Protein AF-A0A7J8CM14-F1 (afdb_monomer_lite)

pLDDT: mean 86.05, std 6.3, range [53.97, 96.69]

Sequence (185 aa):
MSWVIPVFVGLSCFGSVNGSLFTSSRLFFVGSREGHLPSILSMIHPQLLTPVPSLVFTCVMTLLYAFSSDILSVINFFSFFNWLCVALAIIGMLWLRYKRPELERPIKVNLALPVFFILACLFLIAVSFWTTPVECGIGFVIILSGLPVYYLGVQWKNKPKWLLQGIFSTTVFCQKLMQVVPQET

Organism: Rousettus aegyptiacus (NCBI:txid9407)

Structure (mmCIF, N/CA/C/O backbone):
data_AF-A0A7J8CM14-F1
#
_entry.id   AF-A0A7J8CM14-F1
#
loop_
_atom_site.group_PDB
_atom_site.id
_atom_site.type_symbol
_atom_site.label_atom_id
_atom_site.label_alt_id
_atom_site.label_comp_id
_atom_site.label_asym_id
_atom_site.label_entity_id
_atom_site.label_seq_id
_atom_site.pdbx_PDB_ins_code
_atom_site.Cartn_x
_atom_site.Cartn_y
_atom_site.Cartn_z
_atom_site.occupancy
_atom_site.B_iso_or_equiv
_atom_site.auth_seq_id
_atom_site.auth_comp_id
_atom_site.auth_asym_id
_atom_site.auth_atom_id
_atom_site.pdbx_PDB_model_num
ATOM 1 N N . MET A 1 1 ? 32.135 20.208 8.053 1.00 61.41 1 MET A N 1
ATOM 2 C CA . MET A 1 1 ? 31.569 19.376 6.965 1.00 61.41 1 MET A CA 1
ATOM 3 C C . MET A 1 1 ? 30.864 18.105 7.459 1.00 61.41 1 MET A C 1
ATOM 5 O O . MET A 1 1 ? 29.806 17.808 6.931 1.00 61.41 1 MET A O 1
ATOM 9 N N . SER A 1 2 ? 31.369 17.393 8.482 1.00 74.38 2 SER A N 1
ATOM 10 C CA . SER A 1 2 ? 30.789 16.113 8.959 1.00 74.38 2 SER A CA 1
ATOM 11 C C . SER A 1 2 ? 29.332 16.179 9.470 1.00 74.38 2 SER A C 1
ATOM 13 O O . SER A 1 2 ? 28.597 15.218 9.316 1.00 74.38 2 SER A O 1
ATOM 15 N N . TRP A 1 3 ? 28.868 17.311 10.018 1.00 88.88 3 TRP A N 1
ATOM 16 C CA . TRP A 1 3 ? 27.496 17.442 10.550 1.00 88.88 3 TRP A CA 1
ATOM 17 C C . TRP A 1 3 ? 26.429 17.710 9.478 1.00 88.88 3 TRP A C 1
ATOM 19 O O . TRP A 1 3 ? 25.265 17.366 9.638 1.00 88.88 3 TRP A O 1
ATOM 29 N N . VAL A 1 4 ? 26.829 18.299 8.355 1.00 93.19 4 VAL A N 1
ATOM 30 C CA . VAL A 1 4 ? 25.892 18.802 7.345 1.00 93.19 4 VAL A CA 1
ATOM 31 C C . VAL A 1 4 ? 25.225 17.646 6.593 1.00 93.19 4 VAL A C 1
ATOM 33 O O . VAL A 1 4 ? 24.007 17.621 6.442 1.00 93.19 4 VAL A O 1
ATOM 36 N N . ILE A 1 5 ? 26.017 16.649 6.188 1.00 93.69 5 ILE A N 1
ATOM 37 C CA . ILE A 1 5 ? 25.542 15.462 5.465 1.00 93.69 5 ILE A CA 1
ATOM 38 C C . ILE A 1 5 ? 24.497 14.660 6.272 1.00 93.69 5 ILE A C 1
ATOM 40 O O . ILE A 1 5 ? 23.399 14.467 5.752 1.00 93.69 5 ILE A O 1
ATOM 44 N N . PRO A 1 6 ? 24.752 14.218 7.522 1.00 94.56 6 PRO A N 1
ATOM 45 C CA . PRO A 1 6 ? 23.778 13.427 8.274 1.00 94.56 6 PRO A CA 1
ATOM 46 C C . PRO A 1 6 ? 22.509 14.214 8.619 1.00 94.56 6 PRO A C 1
ATOM 48 O O . PRO A 1 6 ? 21.431 13.627 8.633 1.00 94.56 6 PRO A O 1
ATOM 51 N N . VAL A 1 7 ? 22.599 15.533 8.838 1.00 95.56 7 VAL A N 1
ATOM 52 C CA . VAL A 1 7 ? 21.413 16.371 9.080 1.00 95.56 7 VAL A CA 1
ATOM 53 C C . VAL A 1 7 ? 20.518 16.423 7.844 1.00 95.56 7 VAL A C 1
ATOM 55 O O . VAL A 1 7 ? 19.319 16.168 7.950 1.00 95.56 7 VAL A O 1
ATOM 58 N N . PHE A 1 8 ? 21.078 16.692 6.661 1.00 94.69 8 PHE A N 1
ATOM 59 C CA . PHE A 1 8 ? 20.281 16.729 5.432 1.00 94.69 8 PHE A CA 1
ATOM 60 C C . PHE A 1 8 ? 19.701 15.360 5.063 1.00 94.69 8 PHE A C 1
ATOM 62 O O . PHE A 1 8 ? 18.541 15.284 4.655 1.00 94.69 8 PHE A O 1
ATOM 69 N N . VAL A 1 9 ? 20.462 14.277 5.257 1.00 95.38 9 VAL A N 1
ATOM 70 C CA . VAL A 1 9 ? 19.959 12.909 5.048 1.00 95.38 9 VAL A CA 1
ATOM 71 C C . VAL A 1 9 ? 18.821 12.597 6.026 1.00 95.38 9 VAL A C 1
ATOM 73 O O . VAL A 1 9 ? 17.769 12.123 5.602 1.00 95.38 9 VAL A O 1
ATOM 76 N N . GLY A 1 10 ? 18.974 12.942 7.309 1.00 95.31 10 GLY A N 1
ATOM 77 C CA . GLY A 1 10 ? 17.932 12.754 8.321 1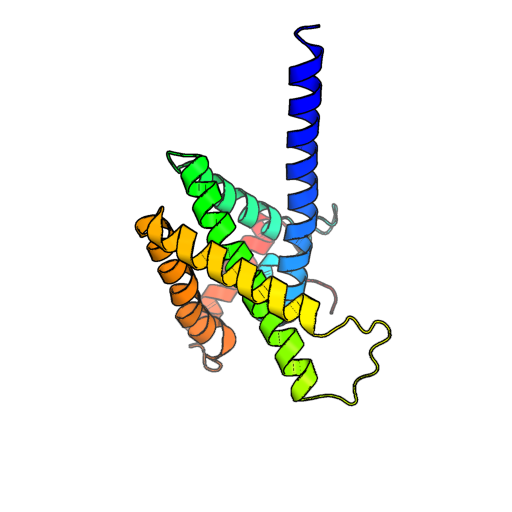.00 95.31 10 GLY A CA 1
ATOM 78 C C . GLY A 1 10 ? 16.641 13.512 7.998 1.00 95.31 10 GLY A C 1
ATOM 79 O O . GLY A 1 10 ? 15.555 12.933 8.061 1.00 95.31 10 GLY A O 1
ATOM 80 N N . LEU A 1 11 ? 16.750 14.776 7.574 1.00 95.19 11 LEU A N 1
ATOM 81 C CA . LEU A 1 11 ? 15.602 15.585 7.146 1.00 95.19 11 LEU A CA 1
ATOM 82 C C . LEU A 1 11 ? 14.903 14.998 5.909 1.00 95.19 11 LEU A C 1
ATOM 84 O O . LEU A 1 11 ? 13.673 15.003 5.842 1.00 95.19 11 LEU A O 1
ATOM 88 N N . SER A 1 12 ? 15.664 14.453 4.954 1.00 96.69 12 SER A N 1
ATOM 89 C CA . SER A 1 12 ? 15.110 13.797 3.763 1.00 96.69 12 SER A CA 1
ATOM 90 C C . SER A 1 12 ? 14.323 12.530 4.118 1.00 96.69 12 SER A C 1
ATOM 92 O O . SER A 1 12 ? 13.174 12.376 3.692 1.00 96.69 12 SER A O 1
ATOM 94 N N . CYS A 1 13 ? 14.889 11.659 4.962 1.00 94.69 13 CYS A N 1
ATOM 95 C CA . CYS A 1 13 ? 14.205 10.454 5.434 1.00 94.69 13 CYS A CA 1
ATOM 96 C C . CYS A 1 13 ? 12.931 10.798 6.221 1.00 94.69 13 CYS A C 1
ATOM 98 O O . CYS A 1 13 ? 11.880 10.205 5.974 1.00 94.69 13 CYS A O 1
ATOM 100 N N . PHE A 1 14 ? 12.998 11.794 7.110 1.00 94.38 14 PHE A N 1
ATOM 101 C CA . PHE A 1 14 ? 11.840 12.259 7.877 1.00 94.38 14 PHE A CA 1
ATOM 102 C C . PHE A 1 14 ? 10.721 12.791 6.968 1.00 94.38 14 PHE A C 1
ATOM 104 O O . PHE A 1 14 ? 9.555 12.425 7.131 1.00 94.38 14 PHE A O 1
ATOM 111 N N . GLY A 1 15 ? 11.076 13.599 5.964 1.00 95.50 15 GLY A N 1
ATOM 112 C CA . GLY A 1 15 ? 10.125 14.119 4.982 1.00 95.50 15 GLY A CA 1
ATOM 113 C C . GLY A 1 15 ? 9.437 13.015 4.171 1.00 95.50 15 GLY A C 1
ATOM 114 O O . GLY A 1 15 ? 8.220 13.061 3.989 1.00 95.50 15 GLY A O 1
ATOM 115 N N . SER A 1 16 ? 10.189 11.997 3.738 1.00 94.44 16 SER A N 1
ATOM 116 C CA . SER A 1 16 ? 9.655 10.863 2.967 1.00 94.44 16 SER A CA 1
ATOM 117 C C . SER A 1 16 ? 8.618 10.048 3.753 1.00 94.44 16 SER A C 1
ATOM 119 O O . SER A 1 16 ? 7.530 9.752 3.245 1.00 94.44 16 SER A O 1
ATOM 121 N N . VAL A 1 17 ? 8.904 9.742 5.024 1.00 93.12 17 VAL A N 1
ATOM 122 C CA . VAL A 1 17 ? 7.970 9.000 5.888 1.00 93.12 17 VAL A CA 1
ATOM 123 C C . VAL A 1 17 ? 6.713 9.827 6.167 1.00 93.12 17 VAL A C 1
ATOM 125 O O . VAL A 1 17 ? 5.603 9.304 6.060 1.00 93.12 17 VAL A O 1
ATOM 128 N N . ASN A 1 18 ? 6.858 11.127 6.441 1.00 93.25 18 ASN A N 1
ATOM 129 C CA . ASN A 1 18 ? 5.711 12.007 6.671 1.00 93.25 18 ASN A CA 1
ATOM 130 C C . ASN A 1 18 ? 4.802 12.113 5.426 1.00 93.25 18 ASN A C 1
ATOM 132 O O . ASN A 1 18 ? 3.582 11.985 5.523 1.00 93.25 18 ASN A O 1
ATOM 136 N N . GLY A 1 19 ? 5.389 12.259 4.232 1.00 92.38 19 GLY A N 1
ATOM 137 C CA . GLY A 1 19 ? 4.636 12.260 2.970 1.00 92.38 19 GLY A CA 1
ATOM 138 C C . GLY A 1 19 ? 3.918 10.932 2.690 1.00 92.38 19 GLY A C 1
ATOM 139 O O . GLY A 1 19 ? 2.783 10.915 2.198 1.00 92.38 19 GLY A O 1
ATOM 140 N N . SER A 1 20 ? 4.546 9.815 3.059 1.00 90.62 20 SER A N 1
ATOM 141 C CA . SER A 1 20 ? 3.954 8.481 2.921 1.00 90.62 20 SER A CA 1
ATOM 142 C C . SER A 1 20 ? 2.736 8.301 3.834 1.00 90.62 20 SER A C 1
ATOM 144 O O . SER A 1 20 ? 1.719 7.772 3.386 1.00 90.62 20 SER A O 1
ATOM 146 N N . LEU A 1 21 ? 2.778 8.812 5.072 1.00 89.94 21 LEU A N 1
ATOM 147 C CA . LEU A 1 21 ? 1.639 8.760 6.003 1.00 89.94 21 LEU A CA 1
ATOM 148 C C . LEU A 1 21 ? 0.408 9.500 5.457 1.00 89.94 21 LEU A C 1
ATOM 150 O O . LEU A 1 21 ? -0.709 8.975 5.526 1.00 89.94 21 LEU A O 1
ATOM 154 N N . PHE A 1 22 ? 0.602 10.674 4.848 1.00 88.62 22 PHE A N 1
ATOM 155 C CA . PHE A 1 22 ? -0.498 11.398 4.204 1.00 88.62 22 PHE A CA 1
ATOM 156 C C . PHE A 1 22 ? -1.107 10.613 3.041 1.00 88.62 22 PHE A C 1
ATOM 158 O O . PHE A 1 22 ? -2.332 10.547 2.919 1.00 88.62 22 PHE A O 1
ATOM 165 N N . THR A 1 23 ? -0.279 9.979 2.210 1.00 89.75 23 THR A N 1
ATOM 166 C CA . THR A 1 23 ? -0.758 9.206 1.055 1.00 89.75 23 THR A CA 1
ATOM 167 C C . THR A 1 23 ? -1.528 7.955 1.489 1.00 89.75 23 THR A C 1
ATOM 169 O O . THR A 1 23 ? -2.623 7.708 0.977 1.00 89.75 23 THR A O 1
ATOM 172 N N . SER A 1 24 ? -1.022 7.213 2.479 1.00 86.75 24 SER A N 1
ATOM 173 C CA . SER A 1 24 ? -1.667 5.994 2.989 1.00 86.75 24 SER A CA 1
ATOM 174 C C . SER A 1 24 ? -3.072 6.256 3.532 1.00 86.75 24 SER A C 1
ATOM 176 O O . SER A 1 24 ? -3.997 5.502 3.232 1.00 86.75 24 SER A O 1
ATOM 178 N N . SER A 1 25 ? -3.275 7.362 4.258 1.00 85.94 25 SER A N 1
ATOM 179 C CA . SER A 1 25 ? -4.598 7.718 4.795 1.00 85.94 25 SER A CA 1
ATOM 180 C C . SER A 1 25 ? -5.684 7.849 3.712 1.00 85.94 25 SER A C 1
ATOM 182 O O . SER A 1 25 ? -6.816 7.402 3.906 1.00 85.94 25 SER A O 1
ATOM 184 N N . ARG A 1 26 ? -5.333 8.378 2.529 1.00 86.75 26 ARG A N 1
ATOM 185 C CA . ARG A 1 26 ? -6.262 8.526 1.395 1.00 86.75 26 ARG A CA 1
ATOM 186 C C . ARG A 1 26 ? -6.663 7.180 0.796 1.00 86.75 26 ARG A C 1
ATOM 188 O O . ARG A 1 26 ? -7.805 7.020 0.369 1.00 86.75 26 ARG A O 1
ATOM 195 N N . LEU A 1 27 ? -5.751 6.209 0.788 1.00 87.94 27 LEU A N 1
ATOM 196 C CA . LEU A 1 27 ? -6.038 4.858 0.308 1.00 87.94 27 LEU A CA 1
ATOM 197 C C . LEU A 1 27 ? -7.065 4.166 1.214 1.00 87.94 27 LEU A C 1
ATOM 199 O O . LEU A 1 27 ? -8.044 3.610 0.713 1.00 87.94 27 LEU A O 1
ATOM 203 N N . PHE A 1 28 ? -6.899 4.262 2.538 1.00 85.06 28 PHE A N 1
ATOM 204 C CA . PHE A 1 28 ? -7.862 3.709 3.499 1.00 85.06 28 PHE A CA 1
ATOM 205 C C . PHE A 1 28 ? -9.237 4.379 3.403 1.00 85.06 28 PHE A C 1
ATOM 207 O O . PHE A 1 28 ? -10.262 3.699 3.491 1.00 85.06 28 PHE A O 1
ATOM 214 N N . PHE A 1 29 ? -9.264 5.692 3.154 1.00 81.81 29 PHE A N 1
ATOM 215 C CA . PHE A 1 29 ? -10.496 6.448 2.944 1.00 81.81 29 PHE A CA 1
ATOM 216 C C . PHE A 1 29 ? -11.317 5.876 1.779 1.00 81.81 29 PHE A C 1
ATOM 218 O O . PHE A 1 29 ? -12.462 5.466 1.975 1.00 81.81 29 PHE A O 1
ATOM 225 N N . VAL A 1 30 ? -10.716 5.762 0.590 1.00 85.81 30 VAL A N 1
ATOM 226 C CA . VAL A 1 30 ? -11.401 5.231 -0.602 1.00 85.81 30 VAL A CA 1
ATOM 227 C C . VAL A 1 30 ? -11.743 3.747 -0.435 1.00 85.81 30 VAL A C 1
ATOM 229 O O . VAL A 1 30 ? -12.861 3.341 -0.741 1.00 85.81 30 VAL A O 1
ATOM 232 N N . GLY A 1 31 ? -10.834 2.941 0.123 1.00 84.31 31 GLY A N 1
ATOM 233 C CA . GLY A 1 31 ? -11.069 1.507 0.325 1.00 84.31 31 GLY A CA 1
ATOM 234 C C . GLY A 1 31 ? -12.245 1.203 1.262 1.00 84.31 31 GLY A C 1
ATOM 235 O O . GLY A 1 31 ? -12.968 0.227 1.059 1.00 84.31 31 GLY A O 1
ATOM 236 N N . SER A 1 32 ? -12.478 2.051 2.265 1.00 82.56 32 SER A N 1
ATOM 237 C CA . SER A 1 32 ? -13.653 1.936 3.137 1.00 82.56 32 SER A CA 1
ATOM 238 C C . SER A 1 32 ? -14.958 2.348 2.446 1.00 82.56 32 SER A C 1
ATOM 240 O O . SER A 1 32 ? -15.997 1.740 2.693 1.00 82.56 32 SER A O 1
ATOM 242 N N . ARG A 1 33 ? -14.904 3.352 1.558 1.00 79.94 33 ARG A N 1
ATOM 243 C CA . ARG A 1 33 ? -16.070 3.893 0.850 1.00 79.94 33 ARG A CA 1
ATOM 244 C C . ARG A 1 33 ? -16.622 2.890 -0.160 1.00 79.94 33 ARG A C 1
ATOM 246 O O . ARG A 1 33 ? -17.831 2.778 -0.306 1.00 79.94 33 ARG A O 1
ATOM 253 N N . GLU A 1 34 ? -15.739 2.113 -0.780 1.00 82.50 34 GLU A N 1
ATOM 254 C CA . GLU A 1 34 ? -16.101 0.984 -1.647 1.00 82.50 34 GLU A CA 1
ATOM 255 C C . GLU A 1 34 ? -16.547 -0.268 -0.856 1.00 82.50 34 GLU A C 1
ATOM 257 O O . GLU A 1 34 ? -16.848 -1.309 -1.436 1.00 82.50 34 GLU A O 1
ATOM 262 N N . GLY A 1 35 ? -16.585 -0.206 0.483 1.00 78.00 35 GLY A N 1
ATOM 263 C CA . GLY A 1 35 ? -17.043 -1.305 1.340 1.00 78.00 35 GLY A CA 1
ATOM 264 C C . GLY A 1 35 ? -16.062 -2.476 1.467 1.00 78.00 35 GLY A C 1
ATOM 265 O O . GLY A 1 35 ? -16.425 -3.522 2.007 1.00 78.00 35 GLY A O 1
ATOM 266 N N . HIS A 1 36 ? -14.821 -2.322 0.992 1.00 79.00 36 HIS A N 1
ATOM 267 C CA . HIS A 1 36 ? -13.783 -3.352 1.095 1.00 79.00 36 HIS A CA 1
ATOM 268 C C . HIS A 1 36 ? -13.113 -3.392 2.470 1.00 79.00 36 HIS A C 1
ATOM 270 O O . HIS A 1 36 ? -12.646 -4.448 2.898 1.00 79.00 36 HIS A O 1
ATOM 276 N N . LEU A 1 37 ? -13.066 -2.253 3.162 1.00 79.19 37 LEU A N 1
ATOM 277 C CA . LEU A 1 37 ? -12.474 -2.121 4.489 1.00 79.19 37 LEU A CA 1
ATOM 278 C C . LEU A 1 37 ? -13.529 -1.726 5.531 1.00 79.19 37 LEU A C 1
ATOM 280 O O . LEU A 1 37 ? -14.494 -1.041 5.188 1.00 79.19 37 LEU A O 1
ATOM 284 N N . PRO A 1 38 ? -13.348 -2.108 6.811 1.00 77.44 38 PRO A N 1
ATOM 285 C CA . PRO A 1 38 ? -14.219 -1.654 7.888 1.00 77.44 38 PRO A CA 1
ATOM 286 C C . PRO A 1 38 ? -14.292 -0.125 7.928 1.00 77.44 38 PRO A C 1
ATOM 288 O O . PRO A 1 38 ? -13.261 0.549 7.885 1.00 77.44 38 PRO A O 1
ATOM 291 N N . SER A 1 39 ? -15.501 0.419 8.080 1.00 76.44 39 SER A N 1
ATOM 292 C CA . SER A 1 39 ? -15.763 1.868 8.095 1.00 76.44 39 SER A CA 1
ATOM 293 C C . SER A 1 39 ? -15.000 2.624 9.185 1.00 76.44 39 SER A C 1
ATOM 295 O O . SER A 1 39 ? -14.860 3.837 9.112 1.00 76.44 39 SER A O 1
ATOM 297 N N . ILE A 1 40 ? -14.464 1.924 10.187 1.00 78.12 40 ILE A N 1
ATOM 298 C CA . ILE A 1 40 ? -13.674 2.532 11.253 1.00 78.12 40 ILE A CA 1
ATOM 299 C C . ILE A 1 40 ? -12.331 3.090 10.784 1.00 78.12 40 ILE A C 1
ATOM 301 O O . ILE A 1 40 ? -11.868 4.092 11.325 1.00 78.12 40 ILE A O 1
ATOM 305 N N . LEU A 1 41 ? -11.717 2.482 9.762 1.00 78.88 41 LEU A N 1
ATOM 306 C CA . LEU A 1 41 ? -10.418 2.930 9.252 1.00 78.88 41 LEU A CA 1
ATOM 307 C C . LEU A 1 41 ? -10.509 4.293 8.559 1.00 78.88 41 LEU A C 1
ATOM 309 O O . LEU A 1 41 ? -9.484 4.935 8.356 1.00 78.88 41 LEU A O 1
ATOM 313 N N . SER A 1 42 ? -11.709 4.744 8.205 1.00 80.62 42 SER A N 1
ATOM 314 C CA . SER A 1 42 ? -11.925 6.001 7.499 1.00 80.62 42 SER A CA 1
ATOM 315 C C . SER A 1 42 ? -12.611 7.076 8.333 1.00 80.62 42 SER A C 1
ATOM 317 O O . SER A 1 42 ? -12.946 8.140 7.809 1.00 80.62 42 SER A O 1
ATOM 319 N N . MET A 1 43 ? -12.789 6.817 9.631 1.00 82.50 43 MET A N 1
ATOM 320 C CA . MET A 1 43 ? -13.311 7.793 10.579 1.00 82.50 43 MET A CA 1
ATOM 321 C C . MET A 1 43 ? -12.281 8.879 10.880 1.00 82.50 43 MET A C 1
ATOM 323 O O . MET A 1 43 ? -11.069 8.639 10.896 1.00 82.50 43 MET A O 1
ATOM 327 N N . ILE A 1 44 ? -12.788 10.080 11.137 1.00 85.31 44 ILE A N 1
ATOM 328 C CA . ILE A 1 44 ? -11.993 11.297 11.287 1.00 85.31 44 ILE A CA 1
ATOM 329 C C . ILE A 1 44 ? -12.231 11.871 12.685 1.00 85.31 44 ILE A C 1
ATOM 331 O O . ILE A 1 44 ? -13.338 11.807 13.219 1.00 85.31 44 ILE A O 1
ATOM 335 N N . HIS A 1 45 ? -11.188 12.412 13.308 1.00 84.25 45 HIS A N 1
ATOM 336 C CA . HIS A 1 45 ? -11.318 13.101 14.588 1.00 84.25 45 HIS A CA 1
ATOM 337 C C . HIS A 1 45 ? -11.973 14.489 14.397 1.00 84.25 45 HIS A C 1
ATOM 339 O O . HIS A 1 45 ? -11.495 15.254 13.560 1.00 84.25 45 HIS A O 1
ATOM 345 N N . PRO A 1 46 ? -13.024 14.866 15.153 1.00 80.81 46 PRO A N 1
ATOM 346 C CA . PRO A 1 46 ? -13.824 16.062 14.869 1.00 80.81 46 PRO A CA 1
ATOM 347 C C . PRO A 1 46 ? -13.096 17.393 15.103 1.00 80.81 46 PRO A C 1
ATOM 349 O O . PRO A 1 46 ? -13.412 18.371 14.438 1.00 80.81 46 PRO A O 1
ATOM 352 N N . GLN A 1 47 ? -12.128 17.458 16.026 1.00 81.50 47 GLN A N 1
ATOM 353 C CA . GLN A 1 47 ? -11.420 18.713 16.328 1.00 81.50 47 GLN A CA 1
ATOM 354 C C . GLN A 1 47 ? -10.218 18.956 15.409 1.00 81.50 47 GLN A C 1
ATOM 356 O O . GLN A 1 47 ? -10.007 20.069 14.941 1.00 81.50 47 GLN A O 1
ATOM 361 N N . LEU A 1 48 ? -9.423 17.912 15.160 1.00 81.06 48 LEU A N 1
ATOM 362 C CA . LEU A 1 48 ? -8.169 18.008 14.399 1.00 81.06 48 LEU A CA 1
ATOM 363 C C . LEU A 1 48 ? -8.334 17.619 12.926 1.00 81.06 48 LEU A C 1
ATOM 365 O O . LEU A 1 48 ? -7.402 17.795 12.148 1.00 81.06 48 LEU A O 1
ATOM 369 N N . LEU A 1 49 ? -9.490 17.061 12.547 1.00 82.81 49 LEU A N 1
ATOM 370 C CA . LEU A 1 49 ? -9.783 16.557 11.202 1.00 82.81 49 LEU A CA 1
ATOM 371 C C . LEU A 1 49 ? -8.751 15.533 10.693 1.00 82.81 49 LEU A C 1
ATOM 373 O O . LEU A 1 49 ? -8.533 15.382 9.492 1.00 82.81 49 LEU A O 1
ATOM 377 N N . THR A 1 50 ? -8.117 14.798 11.611 1.00 83.56 50 THR A N 1
ATOM 378 C CA . THR A 1 50 ? -7.102 13.789 11.295 1.00 83.56 50 THR A CA 1
ATOM 379 C C . THR A 1 50 ? -7.692 12.373 11.308 1.00 83.56 50 THR A C 1
ATOM 381 O O . THR A 1 50 ? -8.473 12.030 12.203 1.00 83.56 50 THR A O 1
ATOM 384 N N . PRO A 1 51 ? -7.323 11.504 10.346 1.00 84.62 51 PRO A N 1
ATOM 385 C CA . PRO A 1 51 ? -7.789 10.119 10.297 1.00 84.62 51 PRO A CA 1
ATOM 386 C C . PRO A 1 51 ? -6.960 9.226 11.239 1.00 84.62 51 PRO A C 1
ATOM 388 O O . PRO A 1 51 ? -6.163 8.391 10.801 1.00 84.62 51 PRO A O 1
ATOM 391 N N . VAL A 1 52 ? -7.141 9.411 12.552 1.00 86.31 52 VAL A N 1
ATOM 392 C CA . VAL A 1 52 ? -6.381 8.730 13.622 1.00 86.31 52 VAL A CA 1
ATOM 393 C C . VAL A 1 52 ? -6.341 7.198 13.467 1.00 86.31 52 VAL A C 1
ATOM 395 O O . VAL A 1 52 ? -5.240 6.647 13.518 1.00 86.31 52 VAL A O 1
ATOM 398 N N . PRO A 1 53 ? -7.455 6.478 13.208 1.00 85.44 53 PRO A N 1
ATOM 399 C CA . PRO A 1 53 ? -7.437 5.015 13.162 1.00 85.44 53 PRO A CA 1
ATOM 400 C C . PRO A 1 53 ? -6.569 4.469 12.019 1.00 85.44 53 PRO A C 1
ATOM 402 O O . PRO A 1 53 ? -5.855 3.484 12.200 1.00 85.44 53 PRO A O 1
ATOM 405 N N . SER A 1 54 ? -6.573 5.139 10.858 1.00 86.25 54 SER A N 1
ATOM 406 C CA . SER A 1 54 ? -5.735 4.767 9.707 1.00 86.25 54 SER A CA 1
ATOM 407 C C . SER A 1 54 ? -4.240 4.947 9.988 1.00 86.25 54 SER A C 1
ATOM 409 O O . SER A 1 54 ? -3.420 4.109 9.600 1.00 86.25 54 SER A O 1
ATOM 411 N N . LEU A 1 55 ? -3.883 6.015 10.709 1.00 88.31 55 LEU A N 1
ATOM 412 C CA . LEU A 1 55 ? -2.505 6.317 11.087 1.00 88.31 55 LEU A CA 1
ATOM 413 C C . LEU A 1 55 ? -1.996 5.319 12.125 1.00 88.31 55 LEU A C 1
ATOM 415 O O . LEU A 1 55 ? -0.8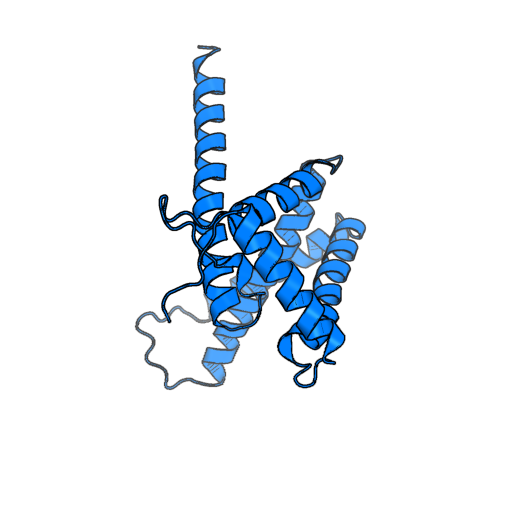94 4.797 11.974 1.00 88.31 55 LEU A O 1
ATOM 419 N N . VAL A 1 56 ? -2.817 4.998 13.129 1.00 90.19 56 VAL A N 1
ATOM 420 C CA . VAL A 1 56 ? -2.496 3.971 14.130 1.00 90.19 56 VAL A CA 1
ATOM 421 C C . VAL A 1 56 ? -2.300 2.615 13.455 1.00 90.19 56 VAL A C 1
ATOM 423 O O . VAL A 1 56 ? -1.297 1.955 13.713 1.00 90.19 56 VAL A O 1
ATOM 426 N N . PHE A 1 57 ? -3.190 2.223 12.539 1.00 89.62 57 PHE A N 1
ATOM 427 C CA . PHE A 1 57 ? -3.055 0.968 11.796 1.00 89.62 57 PHE A CA 1
ATOM 428 C C . PHE A 1 57 ? -1.760 0.915 10.973 1.00 89.62 57 PHE A C 1
ATOM 430 O O . PHE A 1 57 ? -1.023 -0.068 11.039 1.00 89.62 57 PHE A O 1
ATOM 437 N N . THR A 1 58 ? -1.443 1.993 10.250 1.00 90.38 58 THR A N 1
ATOM 438 C CA . THR A 1 58 ? -0.198 2.093 9.471 1.00 90.38 58 THR A CA 1
ATOM 439 C C . THR A 1 58 ? 1.030 2.021 10.381 1.00 90.38 58 THR A C 1
ATOM 441 O O . THR A 1 58 ? 1.987 1.323 10.064 1.00 90.38 58 THR A O 1
ATOM 444 N N . CYS A 1 59 ? 0.997 2.691 11.536 1.00 90.88 59 CYS A N 1
ATOM 445 C CA . CYS A 1 59 ? 2.077 2.668 12.521 1.00 90.88 59 CYS A CA 1
ATOM 446 C C . CYS A 1 59 ? 2.313 1.256 13.077 1.00 90.88 59 CYS A C 1
ATOM 448 O O . CYS A 1 59 ? 3.444 0.775 13.066 1.00 90.88 59 CYS A O 1
ATOM 450 N N . VAL A 1 60 ? 1.246 0.560 13.485 1.00 92.56 60 VAL A N 1
ATOM 451 C CA . VAL A 1 60 ? 1.327 -0.823 13.980 1.00 92.56 60 VAL A CA 1
ATOM 452 C C . VAL A 1 60 ? 1.912 -1.748 12.913 1.00 92.56 60 VAL A C 1
ATOM 454 O O . VAL A 1 60 ? 2.816 -2.521 13.217 1.00 92.56 60 VAL A O 1
ATOM 457 N N . MET A 1 61 ? 1.463 -1.637 11.659 1.00 90.00 61 MET A N 1
ATOM 458 C CA . MET A 1 61 ? 2.007 -2.444 10.562 1.00 90.00 61 MET A CA 1
ATOM 459 C C . MET A 1 61 ? 3.493 -2.159 10.317 1.00 90.00 61 MET A C 1
ATOM 461 O O . MET A 1 61 ? 4.276 -3.095 10.185 1.00 90.00 61 MET A O 1
ATOM 465 N N . THR A 1 62 ? 3.914 -0.892 10.327 1.00 90.19 62 THR A N 1
ATOM 466 C CA . THR A 1 62 ? 5.334 -0.524 10.193 1.00 90.19 62 THR A CA 1
ATOM 467 C C . THR A 1 62 ? 6.184 -1.085 11.334 1.00 90.19 62 THR A C 1
ATOM 469 O O . THR A 1 62 ? 7.275 -1.595 11.088 1.00 90.19 62 THR A O 1
ATOM 472 N N . LEU A 1 63 ? 5.686 -1.047 12.574 1.00 90.94 63 LEU A N 1
ATOM 473 C CA . LEU A 1 63 ? 6.378 -1.633 13.727 1.00 90.94 63 LEU A CA 1
ATOM 474 C C . LEU A 1 63 ? 6.502 -3.157 13.616 1.00 90.94 63 LEU A C 1
ATOM 476 O O . LEU A 1 63 ? 7.527 -3.704 14.007 1.00 90.94 63 LEU A O 1
ATOM 480 N N . LEU A 1 64 ? 5.509 -3.843 13.039 1.00 89.38 64 LEU A N 1
ATOM 481 C CA . LEU A 1 64 ? 5.618 -5.278 12.761 1.00 89.38 64 LEU A CA 1
ATOM 482 C C . LEU A 1 64 ? 6.752 -5.580 11.770 1.00 89.38 64 LEU A C 1
ATOM 484 O O . LEU A 1 64 ? 7.520 -6.511 11.998 1.00 89.38 64 LEU A O 1
ATOM 488 N N . TYR A 1 65 ? 6.909 -4.771 10.718 1.00 85.44 65 TYR A N 1
ATOM 489 C CA . TYR A 1 65 ? 8.030 -4.912 9.778 1.00 85.44 65 TYR A CA 1
ATOM 490 C C . TYR A 1 65 ? 9.389 -4.543 10.391 1.00 85.44 65 TYR A C 1
ATOM 492 O O . TYR A 1 65 ? 10.412 -5.046 9.930 1.00 85.44 65 TYR A O 1
ATOM 500 N N . ALA A 1 66 ? 9.422 -3.721 11.445 1.00 87.31 66 ALA A N 1
ATOM 501 C CA . ALA A 1 66 ? 10.659 -3.366 12.143 1.00 87.31 66 ALA A CA 1
ATOM 502 C C . ALA A 1 66 ? 11.305 -4.552 12.886 1.00 87.31 66 ALA A C 1
ATOM 504 O O . ALA A 1 66 ? 12.494 -4.500 13.183 1.00 87.31 66 ALA A O 1
ATOM 505 N N . PHE A 1 67 ? 10.554 -5.627 13.154 1.00 86.00 67 PHE A N 1
ATOM 506 C CA . PHE A 1 67 ? 11.106 -6.872 13.704 1.00 86.00 67 PHE A CA 1
ATOM 507 C C . PHE A 1 67 ? 11.842 -7.734 12.667 1.00 86.00 67 PHE A C 1
ATOM 509 O O . PHE A 1 67 ? 12.405 -8.766 13.028 1.00 86.00 67 PHE A O 1
ATOM 516 N N . SER A 1 68 ? 11.838 -7.346 11.388 1.00 82.25 68 SER A N 1
ATOM 517 C CA . SER A 1 68 ? 12.607 -8.038 10.354 1.00 82.25 68 SER A CA 1
ATOM 518 C C . SER A 1 68 ? 14.109 -7.823 10.550 1.00 82.25 68 SER A C 1
ATOM 520 O O . SER A 1 68 ? 14.560 -6.701 10.773 1.00 82.25 68 SER A O 1
ATOM 522 N N . SER A 1 69 ? 14.885 -8.898 10.418 1.00 72.06 69 SER A N 1
ATOM 523 C CA . SER A 1 69 ? 16.329 -8.923 10.680 1.00 72.06 69 SER A CA 1
ATOM 524 C C . SER A 1 69 ? 17.148 -8.100 9.679 1.00 72.06 69 SER A C 1
ATOM 526 O O . SER A 1 69 ? 18.149 -7.502 10.061 1.00 72.06 69 SER A O 1
ATOM 528 N N . ASP A 1 70 ? 16.713 -8.052 8.412 1.00 86.19 70 ASP A N 1
ATOM 529 C CA . ASP A 1 70 ? 17.499 -7.511 7.299 1.00 86.19 70 ASP A CA 1
ATOM 530 C C . ASP A 1 70 ? 16.711 -6.525 6.430 1.00 86.19 70 ASP A C 1
ATOM 532 O O . ASP A 1 70 ? 15.624 -6.827 5.929 1.00 86.19 70 ASP A O 1
ATOM 536 N N . ILE A 1 71 ? 17.297 -5.349 6.176 1.00 87.19 71 ILE A N 1
ATOM 537 C CA . ILE A 1 71 ? 16.671 -4.309 5.343 1.00 87.19 71 ILE A CA 1
ATOM 538 C C . ILE A 1 71 ? 16.594 -4.719 3.866 1.00 87.19 71 ILE A C 1
ATOM 540 O O . ILE A 1 71 ? 15.621 -4.400 3.186 1.00 87.19 71 ILE A O 1
ATOM 544 N N . LEU A 1 72 ? 17.594 -5.457 3.369 1.00 85.56 72 LEU A N 1
ATOM 545 C CA . LEU A 1 72 ? 17.642 -5.913 1.976 1.00 85.56 72 LEU A CA 1
ATOM 546 C C . LEU A 1 72 ? 16.533 -6.926 1.681 1.00 85.56 72 LEU A C 1
ATOM 548 O O . LEU A 1 72 ? 15.889 -6.833 0.640 1.00 85.56 72 LEU A O 1
ATOM 552 N N . SER A 1 73 ? 16.248 -7.819 2.628 1.00 83.81 73 SER A N 1
ATOM 553 C CA . SER A 1 73 ? 15.127 -8.757 2.544 1.00 83.81 73 SER A CA 1
ATOM 554 C C . SER A 1 73 ? 13.779 -8.045 2.468 1.00 83.81 73 SER A C 1
ATOM 556 O O . SER A 1 73 ? 12.942 -8.373 1.627 1.00 83.81 73 SER A O 1
ATOM 558 N N . VAL A 1 74 ? 13.579 -7.002 3.282 1.00 86.06 74 VAL A N 1
ATOM 559 C CA . VAL A 1 74 ? 12.355 -6.184 3.231 1.00 86.06 74 VAL A CA 1
ATOM 560 C C . VAL A 1 74 ? 12.234 -5.457 1.888 1.00 86.06 74 VAL A C 1
ATOM 562 O O . VAL A 1 74 ? 11.145 -5.406 1.313 1.00 86.06 74 VAL A O 1
ATOM 565 N N . ILE A 1 75 ? 13.342 -4.933 1.352 1.00 87.56 75 ILE A N 1
ATOM 566 C CA . ILE A 1 75 ? 13.367 -4.271 0.039 1.00 87.56 75 ILE A CA 1
ATOM 567 C C . ILE A 1 75 ? 13.020 -5.256 -1.081 1.00 87.56 75 ILE A C 1
ATOM 569 O O . ILE A 1 75 ? 12.230 -4.907 -1.961 1.00 87.56 75 ILE A O 1
ATOM 573 N N . ASN A 1 76 ? 13.566 -6.472 -1.057 1.00 85.75 76 ASN A N 1
ATOM 574 C CA . ASN A 1 76 ? 13.270 -7.503 -2.053 1.00 85.75 76 ASN A CA 1
ATOM 575 C C . ASN A 1 76 ? 11.797 -7.923 -1.998 1.00 85.75 76 ASN A C 1
ATOM 577 O O . ASN A 1 76 ? 11.127 -7.942 -3.033 1.00 85.75 76 ASN A O 1
ATOM 581 N N . PHE A 1 77 ? 11.270 -8.156 -0.793 1.00 85.31 77 PHE A N 1
ATOM 582 C CA . PHE A 1 77 ? 9.857 -8.455 -0.565 1.00 85.31 77 PHE A CA 1
ATOM 583 C C . PHE A 1 77 ? 8.932 -7.341 -1.089 1.00 85.31 77 PHE A C 1
ATOM 585 O O . PHE A 1 77 ? 7.992 -7.607 -1.843 1.00 85.31 77 PHE A O 1
ATOM 592 N N . PHE A 1 78 ? 9.220 -6.082 -0.741 1.00 87.62 78 PHE A N 1
ATOM 593 C CA . PHE A 1 78 ? 8.450 -4.928 -1.209 1.00 87.62 78 PHE A CA 1
ATOM 594 C C . PHE A 1 78 ? 8.526 -4.771 -2.731 1.00 87.62 78 PHE A C 1
ATOM 596 O O . PHE A 1 78 ? 7.505 -4.566 -3.391 1.00 87.62 78 PHE A O 1
ATOM 603 N N . SER A 1 79 ? 9.728 -4.894 -3.297 1.00 88.94 79 SER A N 1
ATOM 604 C CA . SER A 1 79 ? 9.964 -4.745 -4.734 1.00 88.94 79 SER A CA 1
ATOM 605 C C . SER A 1 79 ? 9.193 -5.792 -5.521 1.00 88.94 79 SER A C 1
ATOM 607 O O . SER A 1 79 ? 8.513 -5.442 -6.484 1.00 88.94 79 SER A O 1
ATOM 609 N N . PHE A 1 80 ? 9.237 -7.052 -5.087 1.00 88.00 80 PHE A N 1
ATOM 610 C CA . PHE A 1 80 ? 8.482 -8.137 -5.703 1.00 88.00 80 PHE A CA 1
ATOM 611 C C . PHE A 1 80 ? 6.985 -7.795 -5.805 1.00 88.00 80 PHE A C 1
ATOM 613 O O . PHE A 1 80 ? 6.405 -7.845 -6.894 1.00 88.00 80 PHE A O 1
ATOM 620 N N . PHE A 1 81 ? 6.374 -7.372 -4.692 1.00 89.00 81 PHE A N 1
ATOM 621 C CA . PHE A 1 81 ? 4.957 -7.012 -4.659 1.00 89.00 81 PHE A CA 1
ATOM 622 C C . PHE A 1 81 ? 4.651 -5.792 -5.536 1.00 89.00 81 PHE A C 1
ATOM 624 O O . PHE A 1 81 ? 3.696 -5.802 -6.315 1.00 89.00 81 PHE A O 1
ATOM 631 N N . ASN A 1 82 ? 5.488 -4.756 -5.460 1.00 90.94 82 ASN A N 1
ATOM 632 C CA . ASN A 1 82 ? 5.330 -3.545 -6.255 1.00 90.94 82 ASN A CA 1
ATOM 633 C C . ASN A 1 82 ? 5.379 -3.845 -7.763 1.00 90.94 82 ASN A C 1
ATOM 635 O O . ASN A 1 82 ? 4.487 -3.427 -8.502 1.00 90.94 82 ASN A O 1
ATOM 639 N N . TRP A 1 83 ? 6.369 -4.615 -8.225 1.00 92.19 83 TRP A N 1
ATOM 640 C CA . TRP A 1 83 ? 6.488 -4.990 -9.638 1.00 92.19 83 TRP A CA 1
ATOM 641 C C . TRP A 1 83 ? 5.329 -5.869 -10.109 1.00 92.19 83 TRP A C 1
ATOM 643 O O . TRP A 1 83 ? 4.846 -5.680 -11.226 1.00 92.19 83 TRP A O 1
ATOM 653 N N . LEU A 1 84 ? 4.832 -6.771 -9.258 1.00 91.69 84 LEU A N 1
ATOM 654 C CA . LEU A 1 84 ? 3.649 -7.581 -9.548 1.00 91.69 84 LEU A CA 1
ATOM 655 C C . LEU A 1 84 ? 2.398 -6.705 -9.716 1.00 91.69 84 LEU A C 1
ATOM 657 O O . LEU A 1 84 ? 1.691 -6.833 -10.718 1.00 91.69 84 LEU A O 1
ATOM 661 N N . CYS A 1 85 ? 2.136 -5.783 -8.785 1.00 91.75 85 CYS A N 1
ATOM 662 C CA . CYS A 1 85 ? 0.997 -4.865 -8.873 1.00 91.75 85 CYS A CA 1
ATOM 663 C C . CYS A 1 85 ? 1.073 -3.968 -10.114 1.00 91.75 85 CYS A C 1
ATOM 665 O O . CYS A 1 85 ? 0.070 -3.793 -10.811 1.00 91.75 85 CYS A O 1
ATOM 667 N N . VAL A 1 86 ? 2.257 -3.435 -10.424 1.00 93.06 86 VAL A N 1
ATOM 668 C CA . VAL A 1 86 ? 2.472 -2.606 -11.616 1.00 93.06 86 VAL A CA 1
ATOM 669 C C . VAL A 1 86 ? 2.273 -3.424 -12.898 1.00 93.06 86 VAL A C 1
ATOM 671 O O . VAL A 1 86 ? 1.582 -2.962 -13.809 1.00 93.06 86 VAL A O 1
ATOM 674 N N . ALA A 1 87 ? 2.800 -4.651 -12.970 1.00 93.75 87 ALA A N 1
ATOM 675 C CA . ALA A 1 87 ? 2.601 -5.531 -14.121 1.00 93.75 87 ALA A CA 1
ATOM 676 C C . ALA A 1 87 ? 1.109 -5.820 -14.356 1.00 93.75 87 ALA A C 1
ATOM 678 O O . ALA A 1 87 ? 0.618 -5.655 -15.475 1.00 93.75 87 ALA A O 1
ATOM 679 N N . LEU A 1 88 ? 0.365 -6.171 -13.300 1.00 93.62 88 LEU A N 1
ATOM 680 C CA . LEU A 1 88 ? -1.080 -6.406 -13.380 1.00 93.62 88 LEU A CA 1
ATOM 681 C C . LEU A 1 88 ? -1.854 -5.155 -13.813 1.00 93.62 88 LEU A C 1
ATOM 683 O O . LEU A 1 88 ? -2.769 -5.263 -14.630 1.00 93.62 88 LEU A O 1
ATOM 687 N N . ALA A 1 89 ? -1.479 -3.969 -13.327 1.00 93.69 89 ALA A N 1
ATOM 688 C CA . ALA A 1 89 ? -2.113 -2.715 -13.730 1.00 93.69 89 ALA A CA 1
ATOM 689 C C . ALA A 1 89 ? -1.937 -2.434 -15.234 1.00 93.69 89 ALA A C 1
ATOM 691 O O . ALA A 1 89 ? -2.890 -2.039 -15.913 1.00 93.69 89 ALA A O 1
ATOM 692 N N . ILE A 1 90 ? -0.746 -2.685 -15.786 1.00 92.38 90 ILE A N 1
ATOM 693 C CA . ILE A 1 90 ? -0.464 -2.466 -17.214 1.00 92.38 90 ILE A CA 1
ATOM 694 C C . ILE A 1 90 ? -1.127 -3.543 -18.079 1.00 92.38 90 ILE A C 1
ATOM 696 O O . ILE A 1 90 ? -1.688 -3.222 -19.129 1.00 92.38 90 ILE A O 1
ATOM 700 N N . ILE A 1 91 ? -1.151 -4.800 -17.626 1.00 93.19 91 ILE A N 1
ATOM 701 C CA . ILE A 1 91 ? -1.931 -5.864 -18.278 1.00 93.19 91 ILE A CA 1
ATOM 702 C C . ILE A 1 91 ? -3.417 -5.480 -18.305 1.00 93.19 91 ILE A C 1
ATOM 704 O O . ILE A 1 91 ? -4.058 -5.587 -19.350 1.00 93.19 91 ILE A O 1
ATOM 708 N N . GLY A 1 92 ? -3.954 -4.953 -17.201 1.00 91.56 92 GLY A N 1
ATOM 709 C CA . GLY A 1 92 ? -5.318 -4.428 -17.128 1.00 91.56 92 GLY A CA 1
ATOM 710 C C . GLY A 1 92 ? -5.563 -3.277 -18.108 1.00 91.56 92 GLY A C 1
ATOM 711 O O . GLY A 1 92 ? -6.587 -3.255 -18.791 1.00 91.56 92 GLY A O 1
ATOM 712 N N . MET A 1 93 ? -4.601 -2.361 -18.257 1.00 89.75 93 MET A N 1
ATOM 713 C CA . MET A 1 93 ? -4.658 -1.286 -19.254 1.00 89.75 93 MET A CA 1
ATOM 714 C C . MET A 1 93 ? -4.701 -1.833 -20.691 1.00 89.75 93 MET A C 1
ATOM 716 O O . MET A 1 93 ? -5.504 -1.360 -21.506 1.00 89.75 93 MET A O 1
ATOM 720 N N . LEU A 1 94 ? -3.865 -2.827 -21.013 1.00 89.38 94 LEU A N 1
ATOM 721 C CA . LEU A 1 94 ? -3.872 -3.494 -22.320 1.00 89.38 94 LEU A CA 1
ATOM 722 C C . LEU A 1 94 ? -5.189 -4.236 -22.559 1.00 89.38 94 LEU A C 1
ATOM 724 O O . LEU A 1 94 ? -5.775 -4.119 -23.637 1.00 89.38 94 LEU A O 1
ATOM 728 N N . TRP A 1 95 ? -5.711 -4.924 -21.547 1.00 91.44 95 TRP A N 1
ATOM 729 C CA . TRP A 1 95 ? -6.989 -5.618 -21.652 1.00 91.44 95 TRP A CA 1
ATOM 730 C C . TRP A 1 95 ? -8.156 -4.644 -21.855 1.00 91.44 95 TRP A C 1
ATOM 732 O O . TRP A 1 95 ? -9.008 -4.866 -22.719 1.00 91.44 95 TRP A O 1
ATOM 742 N N . LEU A 1 96 ? -8.161 -3.510 -21.149 1.00 89.06 96 LEU A N 1
ATOM 743 C CA . LEU A 1 96 ? -9.147 -2.445 -21.341 1.00 89.06 96 LEU A CA 1
ATOM 744 C C . LEU A 1 96 ? -9.041 -1.811 -22.736 1.00 89.06 96 LEU A C 1
ATOM 746 O O . LEU A 1 96 ? -10.039 -1.352 -23.291 1.00 89.06 96 LEU A O 1
ATOM 750 N N . ARG A 1 97 ? -7.844 -1.793 -23.337 1.00 85.56 97 ARG A N 1
ATOM 751 C CA . ARG A 1 97 ? -7.645 -1.388 -24.737 1.00 85.56 97 ARG A CA 1
ATOM 752 C C . ARG A 1 97 ? -8.322 -2.329 -25.726 1.00 85.56 97 ARG A C 1
ATOM 754 O O . ARG A 1 97 ? -8.906 -1.831 -26.681 1.00 85.56 97 ARG A O 1
ATOM 761 N N . TYR A 1 98 ? -8.303 -3.630 -25.468 1.00 84.88 98 TYR A N 1
ATOM 762 C CA . TYR A 1 98 ? -8.969 -4.611 -26.323 1.00 84.88 98 TYR A CA 1
ATOM 763 C C . TYR A 1 98 ? -10.491 -4.652 -26.107 1.00 84.88 98 TYR A C 1
ATOM 765 O O . TYR A 1 98 ? -11.253 -4.664 -27.067 1.00 84.88 98 TYR A O 1
ATOM 773 N N . LYS A 1 99 ? -10.953 -4.637 -24.849 1.00 89.06 99 LYS A N 1
ATOM 774 C CA . LYS A 1 99 ? -12.372 -4.860 -24.511 1.00 89.06 99 LYS A CA 1
ATOM 775 C C . LYS A 1 99 ? -13.265 -3.625 -24.673 1.00 89.06 99 LYS A C 1
ATOM 777 O O . LYS A 1 99 ? -14.455 -3.777 -24.925 1.00 89.06 99 LYS A O 1
ATOM 782 N N . ARG A 1 100 ? -12.733 -2.412 -24.474 1.00 86.69 100 ARG A N 1
ATOM 783 C CA . ARG A 1 100 ? -13.489 -1.147 -24.573 1.00 86.69 100 ARG A CA 1
ATOM 784 C C . ARG A 1 100 ? -12.711 -0.107 -25.393 1.00 86.69 100 ARG A C 1
ATOM 786 O O . ARG A 1 100 ? -12.106 0.811 -24.821 1.00 86.69 100 ARG A O 1
ATOM 793 N N . PRO A 1 101 ? -12.683 -0.256 -26.729 1.00 80.12 101 PRO A N 1
ATOM 794 C CA . PRO A 1 101 ? -11.950 0.654 -27.607 1.00 80.12 101 PRO A CA 1
ATOM 795 C C . PRO A 1 101 ? -12.604 2.042 -27.726 1.00 80.12 101 PRO A C 1
ATOM 797 O O . PRO A 1 101 ? -11.893 3.007 -27.982 1.00 80.12 101 PRO A O 1
ATOM 800 N N . GLU A 1 102 ? -13.913 2.152 -27.477 1.00 80.44 102 GLU A N 1
ATOM 801 C CA . GLU A 1 102 ? -14.716 3.376 -27.668 1.00 80.44 102 GLU A CA 1
ATOM 802 C C . GLU A 1 102 ? -14.523 4.455 -26.590 1.00 80.44 102 GLU A C 1
ATOM 804 O O . GLU A 1 102 ? -15.012 5.569 -26.735 1.00 80.44 102 GLU A O 1
ATOM 809 N N . LEU A 1 103 ? -13.807 4.154 -25.503 1.00 84.50 103 LEU A N 1
ATOM 810 C CA . LEU A 1 103 ? -13.526 5.142 -24.459 1.00 84.50 103 LEU A CA 1
ATOM 811 C C . LEU A 1 103 ? -12.646 6.271 -25.017 1.00 84.50 103 LEU A C 1
ATOM 813 O O . LEU A 1 103 ? -11.581 6.001 -25.585 1.00 84.50 103 LEU A O 1
ATOM 817 N N . GLU A 1 104 ? -13.046 7.524 -24.795 1.00 79.88 104 GLU A N 1
ATOM 818 C CA . GLU A 1 104 ? -12.244 8.697 -25.146 1.00 79.88 104 GLU A CA 1
ATOM 819 C C . GLU A 1 104 ? -10.917 8.675 -24.376 1.00 79.88 104 GLU A C 1
ATOM 821 O O . GLU A 1 104 ? -10.864 8.747 -23.149 1.00 79.88 104 GLU A O 1
ATOM 826 N N . ARG A 1 105 ? -9.813 8.524 -25.112 1.00 82.44 105 ARG A N 1
ATOM 827 C CA . ARG A 1 105 ? -8.454 8.497 -24.557 1.00 82.44 105 ARG A CA 1
ATOM 828 C C . ARG A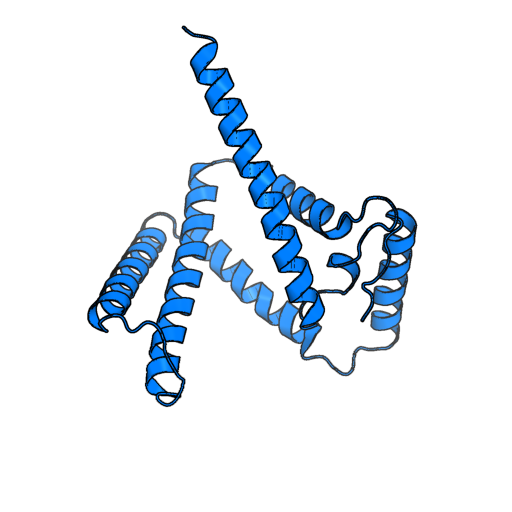 1 105 ? -7.744 9.784 -24.966 1.00 82.44 105 ARG A C 1
ATOM 830 O O . ARG A 1 105 ? -7.270 9.832 -26.105 1.00 82.44 105 ARG A O 1
ATOM 837 N N . PRO A 1 106 ? -7.643 10.789 -24.075 1.00 80.81 106 PRO A N 1
ATOM 838 C CA . PRO A 1 106 ? -6.999 12.065 -24.395 1.00 80.81 106 PRO A CA 1
ATOM 839 C C . PRO A 1 106 ? -5.497 11.910 -24.667 1.00 80.81 106 PRO A C 1
ATOM 841 O O . PRO A 1 106 ? -4.927 12.678 -25.431 1.00 80.81 106 PRO A O 1
ATOM 844 N N . ILE A 1 107 ? -4.856 10.881 -24.096 1.00 81.88 107 ILE A N 1
ATOM 845 C CA . ILE A 1 107 ? -3.446 10.554 -24.334 1.00 81.88 107 ILE A CA 1
ATOM 846 C C . ILE A 1 107 ? -3.350 9.117 -24.850 1.00 81.88 107 ILE A C 1
ATOM 848 O O . ILE A 1 107 ? -3.778 8.165 -24.191 1.00 81.88 107 ILE A O 1
ATOM 852 N N . LYS A 1 108 ? -2.770 8.946 -26.042 1.00 75.44 108 LYS A N 1
ATOM 853 C CA . LYS A 1 108 ? -2.525 7.639 -26.664 1.00 75.44 108 LYS A CA 1
ATOM 854 C C . LYS A 1 108 ? -1.024 7.438 -26.830 1.00 75.44 108 LYS A C 1
ATOM 856 O O . LYS A 1 108 ? -0.379 8.130 -27.605 1.00 75.44 108 LYS A O 1
ATOM 861 N N . VAL A 1 109 ? -0.481 6.463 -26.108 1.00 84.88 109 VAL A N 1
ATOM 862 C CA . VAL A 1 109 ? 0.908 6.012 -26.262 1.00 84.88 109 VAL A CA 1
ATOM 863 C C . VAL A 1 109 ? 0.990 4.797 -27.181 1.00 84.88 109 VAL A C 1
ATOM 865 O O . VAL A 1 109 ? 0.051 3.987 -27.236 1.00 84.88 109 VAL A O 1
ATOM 868 N N . ASN A 1 110 ? 2.126 4.659 -27.869 1.00 87.81 110 ASN A N 1
ATOM 869 C CA . ASN A 1 110 ? 2.385 3.540 -28.768 1.00 87.81 110 ASN A CA 1
ATOM 870 C C . ASN A 1 110 ? 2.339 2.199 -28.012 1.00 87.81 110 ASN A C 1
ATOM 872 O O . ASN A 1 110 ? 2.819 2.101 -26.882 1.00 87.81 110 ASN A O 1
ATOM 876 N N . LEU A 1 111 ? 1.762 1.162 -28.630 1.00 84.38 111 LEU A N 1
ATOM 877 C CA . LEU A 1 111 ? 1.498 -0.130 -27.977 1.00 84.38 111 LEU A CA 1
ATOM 878 C C . LEU A 1 111 ? 2.780 -0.880 -27.584 1.00 84.38 111 LEU A C 1
ATOM 880 O O . LEU A 1 111 ? 2.762 -1.667 -26.642 1.00 84.38 111 LEU A O 1
ATOM 884 N N . ALA A 1 112 ? 3.887 -0.602 -28.275 1.00 89.38 112 ALA A N 1
ATOM 885 C CA . ALA A 1 112 ? 5.187 -1.199 -27.992 1.00 89.38 112 ALA A CA 1
ATOM 886 C C . ALA A 1 112 ? 5.708 -0.857 -26.584 1.00 89.38 112 ALA A C 1
ATOM 888 O O . ALA A 1 112 ? 6.341 -1.698 -25.953 1.00 89.38 112 ALA A O 1
ATOM 889 N N . LEU A 1 113 ? 5.404 0.341 -26.064 1.00 89.31 113 LEU A N 1
ATOM 890 C CA . LEU A 1 113 ? 5.902 0.798 -24.762 1.00 89.31 113 LEU A CA 1
ATOM 891 C C . LEU A 1 113 ? 5.333 -0.033 -23.591 1.00 89.31 113 LEU A C 1
ATOM 893 O O . LEU A 1 113 ? 6.133 -0.599 -22.846 1.00 89.31 113 LEU A O 1
ATOM 897 N N . PRO A 1 114 ? 3.998 -0.194 -23.432 1.00 89.38 114 PRO A N 1
ATOM 898 C CA . PRO A 1 114 ? 3.443 -1.074 -22.402 1.00 89.38 114 PRO A CA 1
ATOM 899 C C . PRO A 1 114 ? 3.921 -2.526 -22.501 1.00 89.38 114 PRO A C 1
ATOM 901 O O . PRO A 1 114 ? 4.165 -3.153 -21.476 1.00 89.38 114 PRO A O 1
ATOM 904 N N . VAL A 1 115 ? 4.066 -3.062 -23.720 1.00 90.94 115 VAL A N 1
ATOM 905 C CA . VAL A 1 115 ? 4.508 -4.451 -23.931 1.00 90.94 115 VAL A CA 1
ATOM 906 C C . VAL A 1 115 ? 5.955 -4.633 -23.480 1.00 90.94 115 VAL A C 1
ATOM 908 O O . VAL A 1 115 ? 6.244 -5.562 -22.729 1.00 90.94 115 VAL A O 1
ATOM 911 N N . PHE A 1 116 ? 6.850 -3.720 -23.867 1.00 94.00 116 PHE A N 1
ATOM 912 C CA . PHE A 1 116 ? 8.241 -3.744 -23.414 1.00 94.00 116 PHE A CA 1
ATOM 913 C C . PHE A 1 116 ? 8.343 -3.626 -21.888 1.00 94.00 116 PHE A C 1
ATOM 915 O O . PHE A 1 116 ? 9.108 -4.351 -21.256 1.00 94.00 116 PHE A O 1
ATOM 922 N N . PHE A 1 117 ? 7.523 -2.765 -21.281 1.00 93.12 117 PHE A N 1
ATOM 923 C CA . PHE A 1 117 ? 7.510 -2.597 -19.832 1.00 93.12 117 PHE A CA 1
ATOM 924 C C . PHE A 1 117 ? 7.025 -3.857 -19.100 1.00 93.12 117 PHE A C 1
ATOM 926 O O . PHE A 1 117 ? 7.633 -4.257 -18.111 1.00 93.12 117 PHE A O 1
ATOM 933 N N . ILE A 1 118 ? 5.985 -4.534 -19.602 1.00 93.62 118 ILE A N 1
ATOM 934 C CA . ILE A 1 118 ? 5.536 -5.816 -19.034 1.00 93.62 118 ILE A CA 1
ATOM 935 C C . ILE A 1 118 ? 6.646 -6.865 -19.122 1.00 93.62 118 ILE A C 1
ATOM 937 O O . ILE A 1 118 ? 6.875 -7.571 -18.143 1.00 93.62 118 ILE A O 1
ATOM 941 N N . LEU A 1 119 ? 7.357 -6.958 -20.251 1.00 94.00 119 LEU A N 1
ATOM 942 C CA . LEU A 1 119 ? 8.483 -7.887 -20.396 1.00 94.00 119 LEU A CA 1
ATOM 943 C C . LEU A 1 119 ? 9.581 -7.606 -19.360 1.00 94.00 119 LEU A C 1
ATOM 945 O O . LEU A 1 119 ? 10.076 -8.540 -18.732 1.00 94.00 119 LEU A O 1
ATOM 949 N N . ALA A 1 120 ? 9.905 -6.332 -19.122 1.00 94.31 120 ALA A N 1
ATOM 950 C CA . ALA A 1 120 ? 10.855 -5.938 -18.084 1.00 94.31 120 ALA A CA 1
ATOM 951 C C . ALA A 1 120 ? 10.362 -6.305 -16.671 1.00 94.31 120 ALA A C 1
ATOM 953 O O . ALA A 1 120 ? 11.127 -6.857 -15.882 1.00 94.31 120 ALA A O 1
ATOM 954 N N . CYS A 1 121 ? 9.085 -6.070 -16.35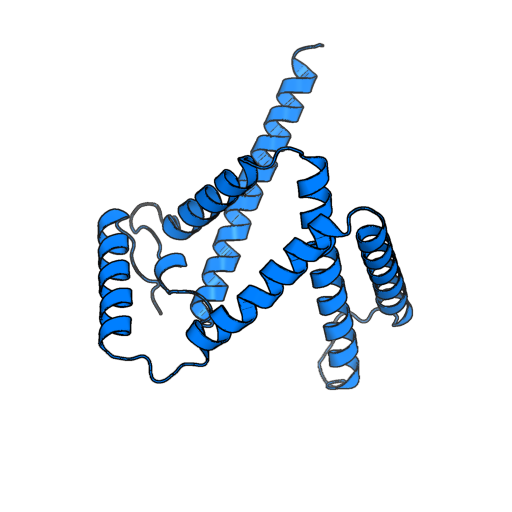3 1.00 92.75 121 CYS A N 1
ATOM 955 C CA . CYS A 1 121 ? 8.517 -6.465 -15.060 1.00 92.75 121 CYS A CA 1
ATOM 956 C C . CYS A 1 121 ? 8.523 -7.984 -14.862 1.00 92.75 121 CYS A C 1
ATOM 958 O O . CYS A 1 121 ? 8.889 -8.451 -13.788 1.00 92.75 121 CYS A O 1
ATOM 960 N N . LEU A 1 122 ? 8.151 -8.759 -15.885 1.00 92.31 122 LEU A N 1
ATOM 961 C CA . LEU A 1 122 ? 8.180 -10.223 -15.828 1.00 92.31 122 LEU A CA 1
ATOM 962 C C . LEU A 1 122 ? 9.604 -10.747 -15.627 1.00 92.31 122 LEU A C 1
ATOM 964 O O . LEU A 1 122 ? 9.805 -11.671 -14.842 1.00 92.31 122 LEU A O 1
ATOM 968 N N . PHE A 1 123 ? 10.589 -10.127 -16.282 1.00 93.06 123 PHE A N 1
ATOM 969 C CA . PHE A 1 123 ? 11.997 -10.446 -16.073 1.00 93.06 123 PHE A CA 1
ATOM 970 C C . PHE A 1 123 ? 12.436 -10.170 -14.628 1.00 93.06 123 PHE A C 1
ATOM 972 O O . PHE A 1 123 ? 13.019 -11.049 -13.998 1.00 93.06 123 PHE A O 1
ATOM 979 N N . LEU A 1 124 ? 12.105 -9.000 -14.069 1.00 90.88 124 LEU A N 1
ATOM 980 C CA . LEU A 1 124 ? 12.430 -8.673 -12.673 1.00 90.88 124 LEU A CA 1
ATOM 981 C C . LEU A 1 124 ? 11.773 -9.642 -11.687 1.00 90.88 124 LEU A C 1
ATOM 983 O O . LEU A 1 124 ? 12.431 -10.109 -10.763 1.00 90.88 124 LEU A O 1
ATOM 987 N N . ILE A 1 125 ? 10.507 -9.995 -11.915 1.00 89.75 125 ILE A N 1
ATOM 988 C CA . ILE A 1 125 ? 9.787 -10.975 -11.096 1.00 89.75 125 ILE A CA 1
ATOM 989 C C . ILE A 1 125 ? 10.491 -12.339 -11.150 1.00 89.75 125 ILE A C 1
ATOM 991 O O . ILE A 1 125 ? 10.726 -12.942 -10.104 1.00 89.75 125 ILE A O 1
ATOM 995 N N . ALA A 1 126 ? 10.878 -12.810 -12.340 1.00 89.88 126 ALA A N 1
ATOM 996 C CA . ALA A 1 126 ? 11.594 -14.077 -12.502 1.00 89.88 126 ALA A CA 1
ATOM 997 C C . ALA A 1 126 ? 12.961 -14.073 -11.792 1.00 89.88 126 ALA A C 1
ATOM 999 O O . ALA A 1 126 ? 13.318 -15.046 -11.127 1.00 89.88 126 ALA A O 1
ATOM 1000 N N . VAL A 1 127 ? 13.699 -12.962 -11.871 1.00 89.31 127 VAL A N 1
ATOM 1001 C CA . VAL A 1 127 ? 14.975 -12.793 -11.159 1.00 89.31 127 VAL A CA 1
ATOM 1002 C C . VAL A 1 127 ? 14.772 -12.773 -9.641 1.00 89.31 127 VAL A C 1
ATOM 1004 O O . VAL A 1 127 ? 15.542 -13.414 -8.922 1.00 89.31 127 VAL A O 1
ATOM 1007 N N . SER A 1 128 ? 13.732 -12.099 -9.138 1.00 85.88 128 SER A N 1
ATOM 1008 C CA . SER A 1 128 ? 13.394 -12.108 -7.707 1.00 85.88 128 SER A CA 1
ATOM 1009 C C . SER A 1 128 ? 13.096 -13.521 -7.204 1.00 85.88 128 SER A C 1
ATOM 1011 O O . SER A 1 128 ? 13.604 -13.906 -6.153 1.00 85.88 128 SER A O 1
ATOM 1013 N N . PHE A 1 129 ? 12.370 -14.329 -7.983 1.00 85.81 129 PHE A N 1
ATOM 1014 C CA . PHE A 1 129 ? 12.120 -15.734 -7.649 1.00 85.81 129 PHE A CA 1
ATOM 1015 C C . PHE A 1 129 ? 13.395 -16.575 -7.556 1.00 85.81 129 PHE A C 1
ATOM 1017 O O . PHE A 1 129 ? 13.487 -17.435 -6.682 1.00 85.81 129 PHE A O 1
ATOM 1024 N N . TRP A 1 130 ? 14.371 -16.345 -8.437 1.00 86.69 130 TRP A N 1
ATOM 1025 C CA . TRP A 1 130 ? 15.653 -17.050 -8.371 1.00 86.69 130 TRP A CA 1
ATOM 1026 C C . TRP A 1 130 ? 16.540 -16.578 -7.223 1.00 86.69 130 TRP A C 1
ATOM 1028 O O . TRP A 1 130 ? 17.255 -17.389 -6.641 1.00 86.69 130 TRP A O 1
ATOM 1038 N N . THR A 1 131 ? 16.500 -15.287 -6.899 1.00 84.31 131 THR A N 1
ATOM 1039 C CA . THR A 1 131 ? 17.408 -14.693 -5.912 1.00 84.31 131 THR A CA 1
ATOM 1040 C C . THR A 1 131 ? 16.939 -14.959 -4.483 1.00 84.31 131 THR A C 1
ATOM 1042 O O . THR A 1 131 ? 17.736 -15.383 -3.650 1.00 84.31 131 THR A O 1
ATOM 1045 N N . THR A 1 132 ? 15.651 -14.748 -4.188 1.00 84.12 132 THR A N 1
ATOM 1046 C CA . THR A 1 132 ? 15.087 -14.930 -2.839 1.00 84.12 132 THR A CA 1
ATOM 1047 C C . THR A 1 132 ? 13.733 -15.658 -2.881 1.00 84.12 132 THR A C 1
ATOM 1049 O O . THR A 1 132 ? 12.674 -15.075 -2.622 1.00 84.12 132 THR A O 1
ATOM 1052 N N . PRO A 1 133 ? 13.726 -16.979 -3.165 1.00 83.81 133 PRO A N 1
ATOM 1053 C CA . PRO A 1 133 ? 12.486 -17.747 -3.313 1.00 83.81 133 PRO A CA 1
ATOM 1054 C C . PRO A 1 133 ? 11.648 -17.800 -2.027 1.00 83.81 133 PRO A C 1
ATOM 1056 O O . PRO A 1 133 ? 10.421 -17.854 -2.094 1.00 83.81 133 PRO A O 1
ATOM 1059 N N . VAL A 1 134 ? 12.292 -17.754 -0.854 1.00 84.75 134 VAL A N 1
ATOM 1060 C CA . VAL A 1 134 ? 11.613 -17.805 0.452 1.00 84.75 134 VAL A CA 1
ATOM 1061 C C . VAL A 1 134 ? 10.770 -16.549 0.687 1.00 84.75 134 VAL A C 1
ATOM 1063 O O . VAL A 1 134 ? 9.591 -16.651 1.020 1.00 84.75 134 VAL A O 1
ATOM 1066 N N . GLU A 1 135 ? 11.343 -15.366 0.458 1.00 82.56 135 GLU A N 1
ATOM 1067 C CA . GLU A 1 135 ? 10.656 -14.077 0.618 1.00 82.56 135 GLU A CA 1
ATOM 1068 C C . GLU A 1 135 ? 9.492 -13.945 -0.368 1.00 82.56 135 GLU A C 1
ATOM 1070 O O . GLU A 1 135 ? 8.387 -13.553 0.015 1.00 82.56 135 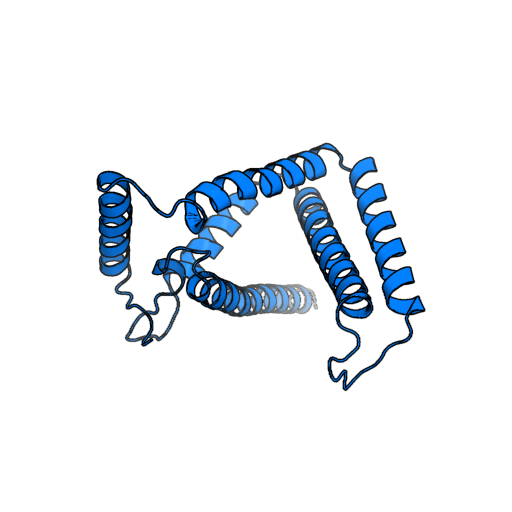GLU A O 1
ATOM 1075 N N . CYS A 1 136 ? 9.713 -14.349 -1.624 1.00 82.75 136 CYS A N 1
ATOM 1076 C CA . CYS A 1 136 ? 8.667 -14.383 -2.642 1.00 82.75 136 CYS A CA 1
ATOM 1077 C C . CYS A 1 136 ? 7.527 -15.324 -2.228 1.00 82.75 136 CYS A C 1
ATOM 1079 O O . CYS A 1 136 ? 6.357 -14.952 -2.320 1.00 82.75 136 CYS A O 1
ATOM 1081 N N . GLY A 1 137 ? 7.854 -16.518 -1.722 1.00 85.06 137 GLY A N 1
ATOM 1082 C CA . GLY A 1 137 ? 6.876 -17.491 -1.233 1.00 85.06 137 GLY A CA 1
ATOM 1083 C C . GLY A 1 137 ? 5.995 -16.932 -0.115 1.00 85.06 137 GLY A C 1
ATOM 1084 O O . GLY A 1 137 ? 4.771 -17.044 -0.187 1.00 85.06 137 GLY A O 1
ATOM 1085 N N . ILE A 1 138 ? 6.593 -16.255 0.871 1.00 85.69 138 ILE A N 1
ATOM 1086 C CA . ILE A 1 138 ? 5.849 -15.564 1.938 1.00 85.69 138 ILE A CA 1
ATOM 1087 C C . ILE A 1 138 ? 4.940 -14.478 1.339 1.00 85.69 138 ILE A C 1
ATOM 1089 O O . ILE A 1 138 ? 3.771 -14.381 1.714 1.00 85.69 138 ILE A O 1
ATOM 1093 N N . GLY A 1 139 ? 5.432 -13.715 0.358 1.00 83.44 139 GLY A N 1
ATOM 1094 C CA . GLY A 1 139 ? 4.638 -12.723 -0.374 1.00 83.44 139 GLY A CA 1
ATOM 1095 C C . GLY A 1 139 ? 3.400 -13.318 -1.042 1.00 83.44 139 GLY A C 1
ATOM 1096 O O . GLY A 1 139 ? 2.297 -12.793 -0.874 1.00 83.44 139 GLY A O 1
ATOM 1097 N N . PHE A 1 140 ? 3.539 -14.455 -1.727 1.00 86.06 140 PHE A N 1
ATOM 1098 C CA . PHE A 1 140 ? 2.392 -15.161 -2.307 1.00 86.06 140 PHE A CA 1
ATOM 1099 C C . PHE A 1 140 ? 1.405 -15.650 -1.258 1.00 86.06 140 PHE A C 1
ATOM 1101 O O . PHE A 1 140 ? 0.200 -15.520 -1.465 1.00 86.06 140 PHE A O 1
ATOM 1108 N N . VAL A 1 141 ? 1.888 -16.183 -0.134 1.00 89.19 141 VAL A N 1
ATOM 1109 C CA . VAL A 1 141 ? 1.019 -16.621 0.966 1.00 89.19 141 VAL A CA 1
ATOM 1110 C C . VAL A 1 141 ? 0.226 -15.441 1.525 1.00 89.19 141 VAL A C 1
ATOM 1112 O O . VAL A 1 141 ? -0.979 -15.572 1.739 1.00 89.19 141 VAL A O 1
ATOM 1115 N N . ILE A 1 142 ? 0.849 -14.270 1.683 1.00 87.44 142 ILE A N 1
ATOM 1116 C CA . ILE A 1 142 ? 0.163 -13.055 2.142 1.00 87.44 142 ILE A CA 1
ATOM 1117 C C . ILE A 1 142 ? -0.916 -12.634 1.132 1.00 87.44 142 ILE A C 1
ATOM 1119 O O . ILE A 1 142 ? -2.063 -12.418 1.524 1.00 87.44 142 ILE A O 1
ATOM 1123 N N . ILE A 1 143 ? -0.609 -12.611 -0.169 1.00 87.44 143 ILE A N 1
ATOM 1124 C CA . ILE A 1 143 ? -1.598 -12.298 -1.219 1.00 87.44 143 ILE A CA 1
ATOM 1125 C C . ILE A 1 143 ? -2.763 -13.292 -1.193 1.00 87.44 143 ILE A C 1
ATOM 1127 O O . ILE A 1 143 ? -3.929 -12.891 -1.197 1.00 87.44 143 ILE A O 1
ATOM 1131 N N . LEU A 1 144 ? -2.459 -14.590 -1.135 1.00 88.19 144 LEU A N 1
ATOM 1132 C CA . LEU A 1 144 ? -3.463 -15.649 -1.110 1.00 88.19 144 LEU A CA 1
ATOM 1133 C C . LEU A 1 144 ? -4.311 -15.606 0.158 1.00 88.19 144 LEU A C 1
ATOM 1135 O O . LEU A 1 144 ? -5.503 -15.882 0.074 1.00 88.19 144 LEU A O 1
ATOM 1139 N N . SER A 1 145 ? -3.749 -15.200 1.300 1.00 90.69 145 SER A N 1
ATOM 1140 C CA . SER A 1 145 ? -4.510 -14.988 2.537 1.00 90.69 145 SER A CA 1
ATOM 1141 C C . SER A 1 145 ? -5.460 -13.785 2.462 1.00 90.69 145 SER A C 1
ATOM 1143 O O . SER A 1 145 ? -6.461 -13.749 3.178 1.00 90.69 145 SER A O 1
ATOM 1145 N N . GLY A 1 146 ? -5.240 -12.852 1.530 1.00 85.81 146 GLY A N 1
ATOM 1146 C CA . GLY A 1 146 ? -6.211 -11.809 1.195 1.00 85.81 146 GLY A CA 1
ATOM 1147 C C . GLY A 1 146 ? -7.505 -12.359 0.583 1.00 85.81 146 GLY A C 1
ATOM 1148 O O . GLY A 1 146 ? -8.574 -11.789 0.799 1.00 85.81 146 GLY A O 1
ATOM 1149 N N . LEU A 1 147 ? -7.446 -13.496 -0.121 1.00 86.56 147 LEU A N 1
ATOM 1150 C CA . LEU A 1 147 ? -8.610 -14.125 -0.752 1.00 86.56 147 LEU A CA 1
ATOM 1151 C C . LEU A 1 147 ? -9.680 -14.576 0.268 1.00 86.56 147 LEU A C 1
ATOM 1153 O O . LEU A 1 147 ? -10.824 -14.134 0.144 1.00 86.56 147 LEU A O 1
ATOM 1157 N N . PRO A 1 148 ? -9.370 -15.393 1.301 1.00 86.50 148 PRO A N 1
ATOM 1158 C CA . PRO A 1 148 ? -10.356 -15.778 2.307 1.00 86.50 148 PRO A CA 1
ATOM 1159 C C . PRO A 1 148 ? -10.873 -14.568 3.090 1.00 86.50 148 PRO A C 1
ATOM 1161 O O . PRO A 1 148 ? -12.069 -14.497 3.367 1.00 86.50 148 PRO A O 1
ATOM 1164 N N . VAL A 1 149 ? -10.020 -13.579 3.385 1.00 86.12 149 VAL A N 1
ATOM 1165 C CA . VAL A 1 149 ? -10.448 -12.335 4.049 1.00 86.12 149 VAL A CA 1
ATOM 1166 C C . VAL A 1 149 ? -11.452 -11.567 3.185 1.00 86.12 149 VAL A C 1
ATOM 1168 O O . VAL A 1 149 ? -12.467 -11.103 3.705 1.00 86.12 149 VAL A O 1
ATOM 1171 N N . TYR A 1 150 ? -11.236 -11.485 1.871 1.00 84.19 150 TYR A N 1
ATOM 1172 C CA . TYR A 1 150 ? -12.172 -10.850 0.940 1.00 84.19 150 TYR A CA 1
ATOM 1173 C C . TYR A 1 150 ? -13.524 -11.579 0.885 1.00 84.19 150 TYR A C 1
ATOM 1175 O O . TYR A 1 150 ? -14.577 -10.941 0.994 1.00 84.19 150 TYR A O 1
ATOM 1183 N N . TYR A 1 151 ? -13.511 -12.913 0.782 1.00 83.62 151 TYR A N 1
ATOM 1184 C CA . TYR A 1 151 ? -14.736 -13.719 0.772 1.00 83.62 151 TYR A CA 1
ATOM 1185 C C . TYR A 1 151 ? -15.544 -13.554 2.070 1.00 83.62 151 TYR A C 1
ATOM 1187 O O . TYR A 1 151 ? -16.759 -13.348 2.017 1.00 83.62 151 TYR A O 1
ATOM 1195 N N . LEU A 1 152 ? -14.879 -13.585 3.229 1.00 81.88 152 LEU A N 1
ATOM 1196 C CA . LEU A 1 152 ? -15.515 -13.397 4.539 1.00 81.88 152 LEU A CA 1
ATOM 1197 C C . LEU A 1 152 ? -15.990 -11.952 4.767 1.00 81.88 152 LEU A C 1
ATOM 1199 O O . LEU A 1 152 ? -17.024 -11.720 5.398 1.00 81.88 152 LEU A O 1
ATOM 1203 N N . GLY A 1 153 ? -15.227 -10.975 4.279 1.00 78.75 153 GLY A N 1
ATOM 1204 C CA . GLY A 1 153 ? -15.488 -9.554 4.472 1.00 78.75 153 GLY A CA 1
ATOM 1205 C C . GLY A 1 153 ? -16.638 -9.037 3.613 1.00 78.75 153 GLY A C 1
ATOM 1206 O O . GLY A 1 153 ? -17.595 -8.482 4.161 1.00 78.75 153 GLY A O 1
ATOM 1207 N N . VAL A 1 154 ? -16.540 -9.233 2.296 1.00 77.56 154 VAL A N 1
ATOM 1208 C CA . VAL A 1 154 ? -17.375 -8.559 1.285 1.00 77.56 154 VAL A CA 1
ATOM 1209 C C . VAL A 1 154 ? -18.440 -9.490 0.709 1.00 77.56 154 VAL A C 1
ATOM 1211 O O . VAL A 1 154 ? -19.608 -9.115 0.614 1.00 77.56 154 VAL A O 1
ATOM 1214 N N . GLN A 1 155 ? -18.066 -10.715 0.329 1.00 75.25 155 GLN A N 1
ATOM 1215 C CA . GLN A 1 155 ? -18.984 -11.626 -0.363 1.00 75.25 155 GLN A CA 1
ATOM 1216 C C . GLN A 1 155 ? -19.992 -12.288 0.588 1.00 75.25 155 GLN A C 1
ATOM 1218 O O . GLN A 1 155 ? -21.109 -12.627 0.181 1.00 75.25 155 GLN A O 1
ATOM 1223 N N . TRP A 1 156 ? -19.644 -12.429 1.869 1.00 74.88 156 TRP A N 1
ATOM 1224 C CA . TRP A 1 156 ? -20.541 -12.968 2.884 1.00 74.88 156 TRP A CA 1
ATOM 1225 C C . TRP A 1 156 ? -21.615 -11.945 3.290 1.00 74.88 156 TRP A C 1
ATOM 1227 O O . TRP A 1 156 ? -21.475 -11.209 4.266 1.00 74.88 156 TRP A O 1
ATOM 1237 N N . LYS A 1 157 ? -22.719 -11.913 2.533 1.00 66.25 157 LYS A N 1
ATOM 1238 C CA . LYS A 1 157 ? -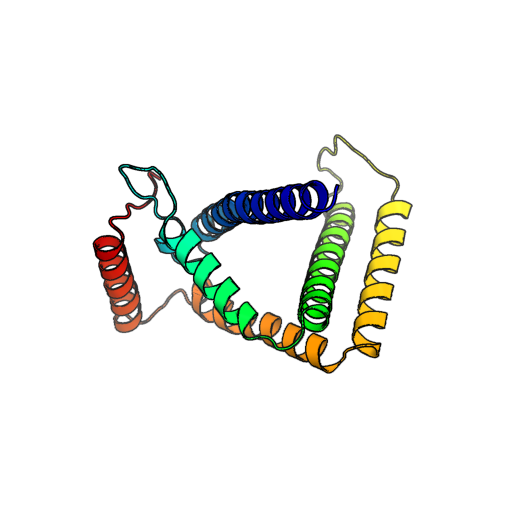23.863 -11.018 2.796 1.00 66.25 157 LYS A CA 1
ATOM 1239 C C . LYS A 1 157 ? -24.679 -11.410 4.037 1.00 66.25 157 LYS A C 1
ATOM 1241 O O . LYS A 1 157 ? -25.186 -10.539 4.732 1.00 66.25 157 LYS A O 1
ATOM 1246 N N . ASN A 1 158 ? -24.753 -12.704 4.360 1.00 69.19 158 ASN A N 1
ATOM 1247 C CA . ASN A 1 158 ? -25.524 -13.226 5.496 1.00 69.19 158 ASN A CA 1
ATOM 1248 C C . ASN A 1 158 ? -24.628 -13.497 6.713 1.00 69.19 158 ASN A C 1
ATOM 1250 O O . ASN A 1 158 ? -24.503 -14.641 7.156 1.00 69.19 158 ASN A O 1
ATOM 1254 N N . LYS A 1 159 ? -23.976 -12.453 7.241 1.00 75.69 159 LYS A N 1
ATOM 1255 C CA . LYS A 1 159 ? -23.178 -12.584 8.469 1.00 75.69 159 LYS A CA 1
ATOM 1256 C C . LYS A 1 159 ? -24.095 -12.937 9.644 1.00 75.69 159 LYS A C 1
ATOM 1258 O O . LYS A 1 159 ? -25.173 -12.353 9.779 1.00 75.69 159 LYS A O 1
ATOM 1263 N N . PRO A 1 160 ? -23.704 -13.880 10.510 1.00 79.75 160 PRO A N 1
ATOM 1264 C CA . PRO A 1 160 ? -24.538 -14.257 11.635 1.00 79.75 160 PRO A CA 1
ATOM 1265 C C . PRO A 1 160 ? -24.583 -13.119 12.673 1.00 79.75 160 PRO A C 1
ATOM 1267 O O . PRO A 1 160 ? -23.609 -12.388 12.863 1.00 79.75 160 PRO A O 1
ATOM 1270 N N . LYS A 1 161 ? -25.730 -12.954 13.348 1.00 78.25 161 LYS A N 1
ATOM 1271 C CA . LYS A 1 161 ? -26.031 -11.776 14.192 1.00 78.25 161 LYS A CA 1
ATOM 1272 C C . LYS A 1 161 ? -24.999 -11.519 15.301 1.00 78.25 161 LYS A C 1
ATOM 1274 O O . LYS A 1 161 ? -24.692 -10.369 15.581 1.00 78.25 161 LYS A O 1
ATOM 1279 N N . TRP A 1 162 ? -24.428 -12.572 15.890 1.00 85.38 162 TRP A N 1
ATOM 1280 C CA . TRP A 1 162 ? -23.374 -12.472 16.909 1.00 85.38 162 TRP A CA 1
ATOM 1281 C C . TRP A 1 162 ? -22.089 -11.819 16.378 1.00 85.38 162 TRP A C 1
ATOM 1283 O O . TRP A 1 162 ? -21.495 -10.991 17.062 1.00 85.38 162 TRP A O 1
ATOM 1293 N N . LEU A 1 163 ? -21.696 -12.123 15.137 1.00 82.62 163 LEU A N 1
ATOM 1294 C CA . LEU A 1 163 ? -20.501 -11.561 14.504 1.00 82.62 163 LEU A CA 1
ATOM 1295 C C . LEU A 1 163 ? -20.711 -10.090 14.122 1.00 82.62 163 LEU A C 1
ATOM 1297 O O . LEU A 1 163 ? -19.830 -9.266 14.346 1.00 82.62 163 LEU A O 1
ATOM 1301 N N . LEU A 1 164 ? -21.896 -9.741 13.613 1.00 81.12 164 LEU A N 1
ATOM 1302 C CA . LEU A 1 164 ? -22.288 -8.345 13.378 1.00 81.12 164 LEU A CA 1
ATOM 1303 C C . LEU A 1 164 ? -22.286 -7.531 14.678 1.00 81.12 164 LEU A C 1
ATOM 1305 O O . LEU A 1 164 ? -21.731 -6.435 14.706 1.00 81.12 164 LEU A O 1
ATOM 1309 N N . GLN A 1 165 ? -22.844 -8.088 15.757 1.00 85.44 165 GLN A N 1
ATOM 1310 C CA . GLN A 1 165 ? -22.845 -7.454 17.076 1.00 85.44 165 GLN A CA 1
ATOM 1311 C C . GLN A 1 165 ? -21.422 -7.266 17.614 1.00 85.44 165 GLN A C 1
ATOM 1313 O O . GLN A 1 165 ? -21.116 -6.213 18.169 1.00 85.44 165 GLN A O 1
ATOM 1318 N N . GLY A 1 166 ? -20.541 -8.250 17.409 1.00 85.31 166 GLY A N 1
ATOM 1319 C CA . GLY A 1 166 ? -19.122 -8.154 17.750 1.00 85.31 166 GLY A CA 1
ATOM 1320 C C . GLY A 1 166 ? -18.426 -7.020 17.000 1.00 85.31 166 GLY A C 1
ATOM 1321 O O . GLY A 1 166 ? -17.862 -6.132 17.633 1.00 85.31 166 GLY A O 1
ATOM 1322 N N . ILE A 1 167 ? -18.541 -6.986 15.666 1.00 84.06 167 ILE A N 1
ATOM 1323 C CA . ILE A 1 167 ? -17.962 -5.917 14.834 1.00 84.06 167 ILE A CA 1
ATOM 1324 C C . ILE A 1 167 ? -18.488 -4.548 15.269 1.00 84.06 167 ILE A C 1
ATOM 1326 O O . ILE A 1 167 ? -17.702 -3.612 15.417 1.00 84.06 167 ILE A O 1
ATOM 1330 N N . PHE A 1 168 ? -19.796 -4.422 15.500 1.00 84.88 168 PHE A N 1
ATOM 1331 C CA . PHE A 1 168 ? -20.402 -3.171 15.949 1.00 84.88 168 PHE A CA 1
ATOM 1332 C C . PHE A 1 168 ? -19.877 -2.751 17.327 1.00 84.88 168 PHE A C 1
ATOM 1334 O O . PHE A 1 168 ? -19.456 -1.609 17.499 1.00 84.88 168 PHE A O 1
ATOM 1341 N N . SER A 1 169 ? -19.816 -3.675 18.289 1.00 85.88 169 SER A N 1
ATOM 1342 C CA . SER A 1 169 ? -19.309 -3.401 19.637 1.00 85.88 169 SER A CA 1
ATOM 1343 C C . SER A 1 169 ? -17.841 -2.973 19.621 1.00 85.88 169 SER A C 1
ATOM 1345 O O . SER A 1 169 ? -17.485 -1.990 20.271 1.00 85.88 169 SER A O 1
ATOM 1347 N N . THR A 1 170 ? -16.990 -3.659 18.852 1.00 86.38 170 THR A N 1
ATOM 1348 C CA . THR A 1 170 ? -15.585 -3.269 18.666 1.00 86.38 170 THR A CA 1
ATOM 1349 C C . THR A 1 170 ? -15.480 -1.908 17.981 1.00 86.38 170 THR A C 1
ATOM 1351 O O . THR A 1 170 ? -14.663 -1.081 18.382 1.00 86.38 170 THR A O 1
ATOM 1354 N N . THR A 1 171 ? -16.345 -1.637 17.000 1.00 85.88 171 THR A N 1
ATOM 1355 C CA . THR A 1 171 ? -16.356 -0.355 16.290 1.00 85.88 171 THR A CA 1
ATOM 1356 C C . THR A 1 171 ? -16.700 0.799 17.223 1.00 85.88 171 THR A C 1
ATOM 1358 O O . THR A 1 171 ? -15.959 1.776 17.281 1.00 85.88 171 THR A O 1
ATOM 1361 N N . VAL A 1 172 ? -17.762 0.665 18.020 1.00 87.06 172 VAL A N 1
ATOM 1362 C CA . VAL A 1 172 ? -18.171 1.687 18.996 1.00 87.06 172 VAL A CA 1
ATOM 1363 C C . VAL A 1 172 ? -17.125 1.860 20.099 1.00 87.06 172 VAL A C 1
ATOM 1365 O O . VAL A 1 172 ? -16.867 2.982 20.534 1.00 87.06 172 VAL A O 1
ATOM 1368 N N . PHE A 1 173 ? -16.493 0.774 20.550 1.00 88.69 173 PHE A N 1
ATOM 1369 C CA . PHE A 1 173 ? -15.409 0.846 21.529 1.00 88.69 173 PHE A CA 1
ATOM 1370 C C . PHE A 1 173 ? -14.228 1.670 20.999 1.00 88.69 173 PHE A C 1
ATOM 1372 O O . PHE A 1 173 ? -13.800 2.624 21.648 1.00 88.69 173 PHE A O 1
ATOM 1379 N N . CYS A 1 174 ? -13.750 1.362 19.793 1.00 85.81 174 CYS A N 1
ATOM 1380 C CA . CYS A 1 174 ? -12.665 2.104 19.158 1.00 85.81 174 CYS A CA 1
ATOM 1381 C C . CYS A 1 174 ? -13.059 3.554 18.819 1.00 85.81 174 CYS A C 1
ATOM 1383 O O . CYS A 1 174 ? -12.236 4.453 18.987 1.00 85.81 174 CYS A O 1
ATOM 1385 N N . GLN A 1 175 ? -14.313 3.806 18.424 1.00 87.00 175 GLN A N 1
ATOM 1386 C CA . GLN A 1 175 ? -14.846 5.160 18.231 1.00 87.00 175 GLN A CA 1
ATOM 1387 C C . GLN A 1 175 ? -14.770 5.996 19.505 1.00 87.00 175 GLN A C 1
ATOM 1389 O O . GLN A 1 175 ? -14.309 7.134 19.460 1.00 87.00 175 GLN A O 1
ATOM 1394 N N . LYS A 1 176 ? -15.200 5.434 20.641 1.00 87.69 176 LYS A N 1
ATOM 1395 C CA . LYS A 1 176 ? -15.141 6.111 21.943 1.00 87.69 176 LYS A CA 1
ATOM 1396 C C . LYS A 1 176 ? -13.704 6.320 22.410 1.00 87.69 176 LYS A C 1
ATOM 1398 O O . LYS A 1 176 ? -13.395 7.391 22.914 1.00 87.69 176 LYS A O 1
ATOM 1403 N N . LEU A 1 177 ? -12.838 5.324 22.216 1.00 89.31 177 LEU A N 1
ATOM 1404 C CA . LEU A 1 177 ? -11.433 5.384 22.622 1.00 89.31 177 LEU A CA 1
ATOM 1405 C C . LEU A 1 177 ? -10.659 6.476 21.871 1.00 89.31 177 LEU A C 1
ATOM 1407 O O . LEU A 1 177 ? -9.875 7.197 22.477 1.00 89.31 177 LEU A O 1
ATOM 1411 N N . MET A 1 178 ? -10.870 6.587 20.557 1.00 85.62 178 MET A N 1
ATOM 1412 C CA . MET A 1 178 ? -10.140 7.530 19.698 1.00 85.62 178 MET A CA 1
ATOM 1413 C C . MET A 1 178 ? -10.911 8.833 19.439 1.00 85.62 178 MET A C 1
ATOM 1415 O O . MET A 1 178 ? -10.404 9.715 18.750 1.00 85.62 178 MET A O 1
ATOM 1419 N N . GLN A 1 179 ? -12.137 8.949 19.963 1.00 87.06 179 GLN A N 1
ATOM 1420 C CA . GLN A 1 179 ? -13.062 10.060 19.733 1.00 87.06 179 GLN A CA 1
ATOM 1421 C C . GLN A 1 179 ? -13.192 10.396 18.237 1.00 87.06 179 GLN A C 1
ATOM 1423 O O . GLN A 1 179 ? -12.943 11.521 17.810 1.00 87.06 179 GLN A O 1
ATOM 1428 N N . VAL A 1 180 ? -13.531 9.402 17.416 1.00 87.56 180 VAL A N 1
ATOM 1429 C CA . VAL A 1 180 ? -13.629 9.558 15.955 1.00 87.56 180 VAL A CA 1
ATOM 1430 C C . VAL A 1 180 ? -15.068 9.458 15.477 1.00 87.56 180 VAL A C 1
ATOM 1432 O O . VAL A 1 180 ? -15.857 8.672 16.007 1.00 87.56 180 VAL A O 1
ATOM 1435 N N . VAL A 1 181 ? -15.402 10.251 14.462 1.00 86.50 181 VAL A N 1
ATOM 1436 C CA . VAL A 1 181 ? -16.731 10.293 13.852 1.00 86.50 181 VAL A CA 1
ATOM 1437 C C . VAL A 1 181 ? -16.703 9.720 12.431 1.00 86.50 181 VAL A C 1
ATOM 1439 O O . VAL A 1 181 ? -15.692 9.846 11.730 1.00 86.50 181 VAL A O 1
ATOM 1442 N N . PRO A 1 182 ? -17.785 9.043 12.006 1.00 81.88 182 PRO A N 1
ATOM 1443 C CA . PRO A 1 182 ? -17.949 8.624 10.620 1.00 81.88 182 PRO A CA 1
ATOM 1444 C C . PRO A 1 182 ? -18.043 9.831 9.682 1.00 81.88 182 PRO A C 1
ATOM 1446 O O . PRO A 1 182 ? -18.337 10.946 10.104 1.00 81.88 182 PRO A O 1
ATOM 1449 N N . GLN A 1 183 ? -17.767 9.586 8.404 1.00 73.69 183 GLN A N 1
ATOM 1450 C CA . GLN A 1 183 ? -17.853 10.602 7.358 1.00 73.69 183 GLN A CA 1
ATOM 1451 C C . GLN A 1 183 ? -19.303 11.029 7.141 1.00 73.69 183 GLN A C 1
ATOM 1453 O O . GLN A 1 183 ? -20.207 10.194 7.202 1.00 73.69 183 GLN A O 1
ATOM 1458 N N . GLU A 1 184 ? -19.507 12.310 6.842 1.00 69.94 184 GLU A N 1
ATOM 1459 C CA . GLU A 1 184 ? -20.773 12.793 6.295 1.00 69.94 184 GLU A CA 1
ATOM 1460 C C . GLU A 1 184 ? -20.944 12.188 4.892 1.00 69.94 184 GLU A C 1
ATOM 1462 O O . GLU A 1 184 ? -20.137 12.442 3.995 1.00 69.94 184 GLU A O 1
ATOM 1467 N N . THR A 1 185 ? -21.927 11.295 4.752 1.00 53.97 185 THR A N 1
ATOM 1468 C CA . THR A 1 185 ? -22.336 10.663 3.484 1.00 53.97 185 THR A CA 1
ATOM 1469 C C . THR A 1 185 ? -23.156 11.593 2.616 1.00 53.97 185 THR A C 1
ATOM 1471 O O . THR A 1 185 ? -24.064 12.238 3.186 1.00 53.97 185 THR A O 1
#

InterPro domains:
  IPR002293 Amino acid/polyamine transporter I [PF13520] (2-143)
  IPR050598 Cellular Amino Acid Transporter [PTHR11785] (1-183)

Foldseek 3Di:
DVVPVVVVVVVVVVVVVVVVLVVQLVVQLVCVVVQQDPLLQNWAAPPPRHSVNVSVVVVVVVVVCVPDPDPVLVVLLVLLVVLVVVLVVLVVVVVCCVPPVPDDDPDDDDPVVSVVSNVVSVVSNVVSCVPCVPSVVVSVVVVVVVVVVSCVRPVCPPDPPVVVVVSVVVSVVVCVVVVTDGDDD

Secondary structure (DSSP, 8-state):
-TTHHHHHHHHHHHHHHHHHHHHHHHHHHHHHHTTSS-GGGG-B-TTT---HHHHHHHHHHHHHHHT-S-HHHHHHHHHHHHHHHHHHHHHHHHHHHHH-TTS--SS---THHHHHHHHHHHHHHHHHHHH-HHHHHHHHHHHHHHHHHHIIIII--S--HHHHHHHHHHHHHHHHHHT-B----

Radius of gyration: 20.98 Å; chains: 1; bounding box: 58×37×51 Å